Protein AF-A0A3C1ZSM9-F1 (afdb_monomer_lite)

Foldseek 3Di:
DDPQLDVVNLLVLLVVLVVLVVVLVVLVPDDDDVSVVVNVVSVVVSVVSVVVSLVSLLSNCCVPPPVSVVLQLVLLQLLWWAKKKKFFDWDDFDDDLKAFFKWKWFQDLQQKIKIFTDIDPDDPPDPPNPNLFKYQQKWKDFAGSRRIDMIGRPDIDGDPALKAQGMWMGTAHSRGITIIGRPDIDHDPPPDPTRIYRTIIMIRRGPDPVSSNVSVVSSVVSSVVSVVVVVVSNVVD

Radius of gyration: 22.02 Å; chains: 1; bounding box: 58×40×54 Å

pLDDT: mean 84.33, std 15.63, range [33.72, 97.88]

Sequence (237 aa):
MNSPLDSTSLEQNQLIIKNSEAELAAVQKAGGWKKLFREAKLQRKIKALQDQQFFRLDDYLIATSPEHRDLVQHLRSLLKNDHIVFSVYTRDMSFGGSHTTRVEGNIHDNGYSYSQAVRTNITWFDPFNVSDNAFPSSMEGVISHWGKIELDKASTGYAWYKTIPKRLEGFVTAEGNIAIKVTDRESEGFFSNGKQVMGKLIADHFPSEERNEEYQEQRTIWQNRVHDAWDELKKEV

Secondary structure (DSSP, 8-state):
-PPP--HHHHHHHHHHHHHHHHHHHHHHHS-SHHHHHHHHHHHHHHHHHHHHHHHHHHHHHHHH-HHHHHHHHHHHHHH-EEEEEEEEE---EESSS--EEEEEEEE-TTSEEEEEEEE----TT-TT---TTEEEEEEEEEE-TT-EEEEEEEEEEE-SSSEEEEEEEEEE-TT-EEEEEEEEEEEPPTT--SEE---EEEEE--SSHHHHHHHHHHHHHHHHHHHHHHHHHHHH-

Structure (mmCIF, N/CA/C/O backbone):
data_AF-A0A3C1ZSM9-F1
#
_entry.id   AF-A0A3C1ZSM9-F1
#
loop_
_atom_site.group_PDB
_atom_site.id
_atom_site.type_symbol
_atom_site.label_atom_id
_atom_site.label_alt_id
_atom_site.label_comp_id
_atom_site.label_asym_id
_atom_site.label_entity_id
_atom_site.label_seq_id
_atom_site.pdbx_PDB_ins_code
_atom_site.Cartn_x
_atom_site.Cartn_y
_atom_site.Cartn_z
_atom_site.occupancy
_atom_site.B_iso_or_equiv
_atom_site.auth_seq_id
_atom_site.auth_comp_id
_atom_site.auth_asym_id
_atom_site.auth_atom_id
_atom_site.pdbx_PDB_model_num
ATOM 1 N N . MET A 1 1 ? -1.250 -20.915 6.254 1.00 33.72 1 MET A N 1
ATOM 2 C CA . MET A 1 1 ? -2.694 -21.020 6.541 1.00 33.72 1 MET A CA 1
ATOM 3 C C . MET A 1 1 ? -2.949 -20.193 7.786 1.00 33.72 1 MET A C 1
ATOM 5 O O . MET A 1 1 ? -2.614 -20.646 8.871 1.00 33.72 1 MET A O 1
ATOM 9 N N . ASN A 1 2 ? -3.399 -18.950 7.620 1.00 39.03 2 ASN A N 1
ATOM 10 C CA . ASN A 1 2 ? -3.821 -18.122 8.749 1.00 39.03 2 ASN A CA 1
ATOM 11 C C . ASN A 1 2 ? -5.185 -18.646 9.203 1.00 39.03 2 ASN A C 1
ATOM 13 O O . ASN A 1 2 ? -6.029 -18.915 8.347 1.00 39.03 2 ASN A O 1
ATOM 17 N N . SER A 1 3 ? -5.380 -18.843 10.511 1.00 43.22 3 SER A N 1
ATOM 18 C CA . SER A 1 3 ? -6.713 -19.114 11.060 1.00 43.22 3 SER A CA 1
ATOM 19 C C . SER A 1 3 ? -7.705 -18.097 10.493 1.00 43.22 3 SER A C 1
ATOM 21 O O . SER A 1 3 ? -7.326 -16.927 10.370 1.00 43.22 3 SER A O 1
ATOM 23 N N . PRO A 1 4 ? -8.943 -18.502 10.153 1.00 51.88 4 PRO A N 1
ATOM 24 C CA . PRO A 1 4 ? -9.982 -17.529 9.854 1.00 51.88 4 PRO A CA 1
ATOM 25 C C . PRO A 1 4 ? -10.022 -16.532 11.014 1.00 51.88 4 PRO A C 1
ATOM 27 O O . PRO A 1 4 ? -10.005 -16.942 12.176 1.00 51.88 4 PRO A O 1
ATOM 30 N N . LEU A 1 5 ? -9.963 -15.237 10.694 1.00 59.94 5 LEU A N 1
ATOM 31 C CA . LEU A 1 5 ? -10.165 -14.168 11.665 1.00 59.94 5 LEU A CA 1
ATOM 32 C C . LEU A 1 5 ? -11.497 -14.442 12.372 1.00 59.94 5 LEU A C 1
ATOM 34 O O . LEU A 1 5 ? -12.560 -14.323 11.773 1.00 59.94 5 LEU A O 1
ATOM 38 N N . ASP A 1 6 ? -11.407 -14.907 13.615 1.00 74.69 6 ASP A N 1
ATOM 39 C CA . ASP A 1 6 ? -12.548 -15.223 14.469 1.00 74.69 6 ASP A CA 1
ATOM 40 C C . ASP A 1 6 ? -13.192 -13.899 14.906 1.00 74.69 6 ASP A C 1
ATOM 42 O O . ASP A 1 6 ? -12.470 -12.974 15.303 1.00 74.69 6 ASP A O 1
ATOM 46 N N . SER A 1 7 ? -14.523 -13.794 14.838 1.00 76.94 7 SER A N 1
ATOM 47 C CA . SER A 1 7 ? -15.288 -12.626 15.306 1.00 76.94 7 SER A CA 1
ATOM 48 C C . SER A 1 7 ? -14.924 -12.262 16.748 1.00 76.94 7 SER A C 1
ATOM 50 O O . SER A 1 7 ? -14.784 -11.086 17.080 1.00 76.94 7 SER A O 1
ATOM 52 N N . THR A 1 8 ? -14.583 -13.269 17.557 1.00 81.94 8 THR A N 1
ATOM 53 C CA . THR A 1 8 ? -14.062 -13.115 18.920 1.00 81.94 8 THR A CA 1
ATOM 54 C C . THR A 1 8 ? -12.830 -12.198 18.979 1.00 81.94 8 THR A C 1
ATOM 56 O O . THR A 1 8 ? -12.660 -11.411 19.910 1.00 81.94 8 THR A O 1
ATOM 59 N N . SER A 1 9 ? -11.945 -12.258 17.979 1.00 85.00 9 SER A N 1
ATOM 60 C CA . SER A 1 9 ? -10.733 -11.427 17.925 1.00 85.00 9 SER A CA 1
ATOM 61 C C . SER A 1 9 ? -11.017 -9.965 17.552 1.00 85.00 9 SER A C 1
ATOM 63 O O . SER A 1 9 ? -10.285 -9.068 17.990 1.00 85.00 9 SER A O 1
ATOM 65 N N . LEU A 1 10 ? -12.075 -9.719 16.768 1.00 87.00 10 LEU A N 1
ATOM 66 C CA . LEU A 1 10 ? -12.548 -8.379 16.412 1.00 87.00 10 LEU A CA 1
ATOM 67 C C . LEU A 1 10 ? -13.219 -7.716 17.617 1.00 87.00 10 LEU A C 1
ATOM 69 O O . LEU A 1 10 ? -12.895 -6.570 17.930 1.00 87.00 10 LEU A O 1
ATOM 73 N N . GLU A 1 11 ? -14.071 -8.452 18.332 1.00 87.50 11 GLU A N 1
ATOM 74 C CA . GLU A 1 11 ? -14.726 -7.998 19.564 1.00 87.50 11 GLU A CA 1
ATOM 75 C C . GLU A 1 11 ? -13.706 -7.653 20.658 1.00 87.50 11 GLU A C 1
ATOM 77 O O . GLU A 1 11 ? -13.767 -6.581 21.265 1.00 87.50 11 GLU A O 1
ATOM 82 N N . GLN A 1 12 ? -12.705 -8.516 20.875 1.00 88.56 12 GLN A N 1
ATOM 83 C CA . GLN A 1 12 ? -11.640 -8.263 21.851 1.00 88.56 12 GLN A CA 1
ATOM 84 C C . GLN A 1 12 ? -10.866 -6.978 21.544 1.00 88.56 12 GLN A C 1
ATOM 86 O O . GLN A 1 12 ? -10.596 -6.183 22.448 1.00 88.56 12 GLN A O 1
ATOM 91 N N . ASN A 1 13 ? -10.502 -6.749 20.281 1.00 89.19 13 ASN A N 1
ATOM 92 C CA . ASN A 1 13 ? -9.769 -5.545 19.905 1.00 89.19 13 ASN A CA 1
ATOM 93 C C . ASN A 1 13 ? -10.653 -4.288 20.011 1.00 89.19 13 ASN A C 1
ATOM 95 O O . ASN A 1 13 ? -10.193 -3.262 20.515 1.00 89.19 13 ASN A O 1
ATOM 99 N N . GLN A 1 14 ? -11.938 -4.387 19.655 1.00 90.50 14 GLN A N 1
ATOM 100 C CA . GLN A 1 14 ? -12.916 -3.312 19.843 1.00 90.50 14 GLN A CA 1
ATOM 101 C C . GLN A 1 14 ? -13.094 -2.950 21.328 1.00 90.50 14 GLN A C 1
ATOM 103 O O . GLN A 1 14 ? -13.130 -1.768 21.683 1.00 90.50 14 GLN A O 1
ATOM 108 N N . LEU A 1 15 ? -13.100 -3.940 22.224 1.00 91.06 15 LEU A N 1
ATOM 109 C CA . LEU A 1 15 ? -13.133 -3.710 23.669 1.00 91.06 15 LEU A CA 1
ATOM 110 C C . LEU A 1 15 ? -11.864 -2.994 24.171 1.00 91.06 15 LEU A C 1
ATOM 112 O O . LEU A 1 15 ? -11.946 -2.087 25.002 1.00 91.06 15 LEU A O 1
ATOM 116 N N . ILE A 1 16 ? -10.680 -3.349 23.652 1.00 91.62 16 ILE A N 1
ATOM 117 C CA . ILE A 1 16 ? -9.413 -2.668 23.985 1.00 91.62 16 ILE A CA 1
ATOM 118 C C . ILE A 1 16 ? -9.436 -1.202 23.527 1.00 91.62 16 ILE A C 1
ATOM 120 O O . ILE A 1 16 ? -8.945 -0.327 24.254 1.00 91.62 16 ILE A O 1
ATOM 124 N N . ILE A 1 17 ? -10.011 -0.924 22.353 1.00 91.19 17 ILE A N 1
ATOM 125 C CA . ILE A 1 17 ? -10.205 0.439 21.840 1.00 91.19 17 ILE A CA 1
ATOM 126 C C . ILE A 1 17 ? -11.119 1.223 22.788 1.00 91.19 17 ILE A C 1
ATOM 128 O O . ILE A 1 17 ? -10.686 2.246 23.320 1.00 91.19 17 ILE A O 1
ATOM 132 N N . LYS A 1 18 ? -12.308 0.694 23.106 1.00 92.06 18 LYS A N 1
ATOM 133 C CA . LYS A 1 18 ? -13.292 1.317 24.014 1.00 92.06 18 LYS A CA 1
ATOM 134 C C . LYS A 1 18 ? -12.695 1.633 25.392 1.00 92.06 18 LYS A C 1
ATOM 136 O O . LYS A 1 18 ? -12.858 2.734 25.917 1.00 92.06 18 LYS A O 1
ATOM 141 N N . ASN A 1 19 ? -11.922 0.704 25.956 1.00 92.06 19 ASN A N 1
ATOM 142 C CA . ASN A 1 19 ? -11.223 0.912 27.228 1.00 92.06 19 ASN A CA 1
ATOM 143 C C . ASN A 1 19 ? -10.136 1.997 27.134 1.00 92.06 19 ASN A C 1
ATOM 145 O O . ASN A 1 19 ? -9.980 2.800 28.055 1.00 92.06 19 ASN A O 1
ATOM 149 N N . SER A 1 20 ? -9.394 2.051 26.022 1.00 91.69 20 SER A N 1
ATOM 150 C CA . SER A 1 20 ? -8.361 3.073 25.799 1.00 91.69 20 SER A CA 1
ATOM 151 C C . SER A 1 20 ? -8.971 4.469 25.602 1.00 91.69 20 SER A C 1
ATOM 153 O O . SER A 1 20 ? -8.409 5.455 26.077 1.00 91.69 20 SER A O 1
ATOM 155 N N . GLU A 1 21 ? -10.134 4.564 24.954 1.00 91.56 21 GLU A N 1
ATOM 156 C CA . GLU A 1 21 ? -10.905 5.807 24.802 1.00 91.56 21 GLU A CA 1
ATOM 157 C C . GLU A 1 21 ? -11.454 6.308 26.145 1.00 91.56 21 GLU A C 1
ATOM 159 O O . GLU A 1 21 ? -11.344 7.497 26.457 1.00 91.56 21 GLU A O 1
ATOM 164 N N . ALA A 1 22 ? -11.963 5.408 26.992 1.00 92.06 22 ALA A N 1
ATOM 165 C CA . ALA A 1 22 ? -12.372 5.749 28.353 1.00 92.06 22 ALA A CA 1
ATOM 166 C C . ALA A 1 22 ? -11.187 6.252 29.203 1.00 92.06 22 ALA A C 1
ATOM 168 O O . ALA A 1 22 ? -11.320 7.240 29.934 1.00 92.06 22 ALA A O 1
ATOM 169 N N . GLU A 1 23 ? -10.007 5.629 29.072 1.00 91.38 23 GLU A N 1
ATOM 170 C CA . GLU A 1 23 ? -8.774 6.105 29.713 1.00 91.38 23 GLU A CA 1
ATOM 171 C C . GLU A 1 23 ? -8.389 7.505 29.212 1.00 91.38 23 GLU A C 1
ATOM 173 O O . GLU A 1 23 ? -8.066 8.382 30.018 1.00 91.38 23 GLU A O 1
ATOM 178 N N . LEU A 1 24 ? -8.460 7.745 27.899 1.00 90.44 24 LEU A N 1
ATOM 179 C CA . LEU A 1 24 ? -8.187 9.053 27.307 1.00 90.44 24 LEU A CA 1
ATOM 180 C C . LEU A 1 24 ? -9.130 10.126 27.870 1.00 90.44 24 LEU A C 1
ATOM 182 O O . LEU A 1 24 ? -8.657 11.180 28.297 1.00 90.44 24 LEU A O 1
ATOM 186 N N . ALA A 1 25 ? -10.433 9.845 27.952 1.00 89.38 25 ALA A N 1
ATOM 187 C CA . ALA A 1 25 ? -11.419 10.762 28.522 1.00 89.38 25 ALA A CA 1
ATOM 188 C C . ALA A 1 25 ? -11.140 11.072 30.006 1.00 89.38 25 ALA A C 1
ATOM 190 O O . ALA A 1 25 ? -11.300 12.211 30.454 1.00 89.38 25 ALA A O 1
ATOM 191 N N . ALA A 1 26 ? -10.678 10.085 30.781 1.00 88.88 26 ALA A N 1
ATOM 192 C CA . ALA A 1 26 ? -10.267 10.291 32.169 1.00 88.88 26 ALA A CA 1
ATOM 193 C C . ALA A 1 26 ? -9.000 11.162 32.274 1.00 88.88 26 ALA A C 1
ATOM 195 O O . ALA A 1 26 ? -8.951 12.090 33.084 1.00 88.88 26 ALA A O 1
ATOM 196 N N . VAL A 1 27 ? -7.998 10.922 31.419 1.00 88.00 27 VAL A N 1
ATOM 197 C CA . VAL A 1 27 ? -6.775 11.742 31.343 1.00 88.00 27 VAL A CA 1
ATOM 198 C C . VAL A 1 27 ? -7.103 13.176 30.928 1.00 88.00 27 VAL A C 1
ATOM 200 O O . VAL A 1 27 ? -6.540 14.113 31.490 1.00 88.00 27 VAL A O 1
ATOM 203 N N . GLN A 1 28 ? -8.054 13.374 30.014 1.00 85.81 28 GLN A N 1
ATOM 204 C CA . GLN A 1 28 ? -8.511 14.696 29.582 1.00 85.81 28 GLN A CA 1
ATOM 205 C C . GLN A 1 28 ? -9.178 15.508 30.697 1.00 85.81 28 GLN A C 1
ATOM 207 O O . GLN A 1 28 ? -9.061 16.735 30.703 1.00 85.81 28 GLN A O 1
ATOM 212 N N . LYS A 1 29 ? -9.803 14.851 31.677 1.00 86.19 29 LYS A N 1
ATOM 213 C CA . LYS A 1 29 ? -10.364 15.511 32.867 1.00 86.19 29 LYS A CA 1
ATOM 214 C C . LYS A 1 29 ? -9.300 15.882 33.908 1.00 86.19 29 LYS A C 1
ATOM 216 O O . LYS A 1 29 ? -9.537 16.768 34.724 1.00 86.19 29 LYS A O 1
ATOM 221 N N . ALA A 1 30 ? -8.123 15.254 33.877 1.00 76.94 30 ALA A N 1
ATOM 222 C CA . ALA A 1 30 ? -7.004 15.593 34.755 1.00 76.94 30 ALA A CA 1
ATOM 223 C C . ALA A 1 30 ? -6.235 16.839 34.250 1.00 76.94 30 ALA A C 1
ATOM 225 O O . ALA A 1 30 ? -6.170 17.108 33.048 1.00 76.94 30 ALA A O 1
ATOM 226 N N . GLY A 1 31 ? -5.652 17.626 35.162 1.00 74.00 31 GLY A N 1
ATOM 227 C CA . GLY A 1 31 ? -4.828 18.808 34.847 1.00 74.00 31 GLY A CA 1
ATOM 228 C C . GLY A 1 31 ? -3.313 18.528 34.815 1.00 74.00 31 GLY A C 1
ATOM 229 O O . GLY A 1 31 ? -2.851 17.518 35.342 1.00 74.00 31 GLY A O 1
ATOM 230 N N . GLY A 1 32 ? -2.522 19.444 34.231 1.00 80.88 32 GLY A N 1
ATOM 231 C CA . GLY A 1 32 ? -1.044 19.478 34.320 1.00 80.88 32 GLY A CA 1
ATOM 232 C C . GLY A 1 32 ? -0.267 19.014 33.071 1.00 80.88 32 GLY A C 1
ATOM 233 O O . GLY A 1 32 ? -0.809 18.359 32.196 1.00 80.88 32 GLY A O 1
ATOM 234 N N . TRP A 1 33 ? 1.034 19.325 32.965 1.00 75.88 33 TRP A N 1
ATOM 235 C CA . TRP A 1 33 ? 1.849 19.043 31.758 1.00 75.88 33 TRP A CA 1
ATOM 236 C C . TRP A 1 33 ? 2.146 17.562 31.484 1.00 75.88 33 TRP A C 1
ATOM 238 O O . TRP A 1 33 ? 2.231 17.161 30.324 1.00 75.88 33 TRP A O 1
ATOM 248 N N . LYS A 1 34 ? 2.245 16.716 32.520 1.00 75.94 34 LYS A N 1
ATOM 249 C CA . LYS A 1 34 ? 2.386 15.255 32.343 1.00 75.94 34 LYS A CA 1
ATOM 250 C C . LYS A 1 34 ? 1.182 14.638 31.606 1.00 75.94 34 LYS A C 1
ATOM 252 O O . LYS A 1 34 ? 1.323 13.576 31.004 1.00 75.94 34 LYS A O 1
ATOM 257 N N . LYS A 1 35 ? 0.031 15.328 31.600 1.00 82.38 35 LYS A N 1
ATOM 258 C CA . LYS A 1 35 ? -1.156 14.989 30.807 1.00 82.38 35 LYS A CA 1
ATOM 259 C C . LYS A 1 35 ? -0.872 15.023 29.313 1.00 82.38 35 LYS A C 1
ATOM 261 O O . LYS A 1 35 ? -1.178 14.049 28.650 1.00 82.38 35 LYS A O 1
ATOM 266 N N . LEU A 1 36 ? -0.262 16.095 28.798 1.00 81.38 36 LEU A N 1
ATOM 267 C CA . LEU A 1 36 ? -0.111 16.308 27.352 1.00 81.38 36 LEU A CA 1
ATOM 268 C C . LEU A 1 36 ? 0.676 15.169 26.691 1.00 81.38 36 LEU A C 1
ATOM 270 O O . LEU A 1 36 ? 0.283 14.658 25.647 1.00 81.38 36 LEU A O 1
ATOM 274 N N . PHE A 1 37 ? 1.745 14.701 27.342 1.00 86.44 37 PHE A N 1
ATOM 275 C CA . PHE A 1 37 ? 2.522 13.557 26.859 1.00 86.44 37 PHE A CA 1
ATOM 276 C C . PHE A 1 37 ? 1.738 12.242 26.921 1.00 86.44 37 PHE A C 1
ATOM 278 O O . PHE A 1 37 ? 1.815 11.433 25.995 1.00 86.44 37 PHE A O 1
ATOM 285 N N . ARG A 1 38 ? 0.982 12.013 28.003 1.00 88.12 38 ARG A N 1
ATOM 286 C CA . ARG A 1 38 ? 0.160 10.805 28.160 1.00 88.12 38 ARG A CA 1
ATOM 287 C C . ARG A 1 38 ? -1.009 10.789 27.176 1.00 88.12 38 ARG A C 1
ATOM 289 O O . ARG A 1 38 ? -1.263 9.753 26.577 1.00 88.12 38 ARG A O 1
ATOM 296 N N . GLU A 1 39 ? -1.662 11.927 26.980 1.00 89.38 39 GLU A N 1
ATOM 297 C CA . GLU A 1 39 ? -2.742 12.148 26.021 1.00 89.38 39 GLU A CA 1
ATOM 298 C C . GLU A 1 39 ? -2.263 11.878 24.596 1.00 89.38 39 GLU A C 1
ATOM 300 O O . GLU A 1 39 ? -2.816 11.010 23.928 1.00 89.38 39 GLU A O 1
ATOM 305 N N . ALA A 1 40 ? -1.167 12.511 24.165 1.00 89.12 40 ALA A N 1
ATOM 306 C CA . ALA A 1 40 ? -0.600 12.274 22.840 1.00 89.12 40 ALA A CA 1
ATOM 307 C C . ALA A 1 40 ? -0.199 10.801 22.634 1.00 89.12 40 ALA A C 1
ATOM 309 O O . ALA A 1 40 ? -0.415 10.233 21.561 1.00 89.12 40 ALA A O 1
ATOM 310 N N . LYS A 1 41 ? 0.366 10.150 23.662 1.00 91.38 41 LYS A N 1
ATOM 311 C CA . LYS A 1 41 ? 0.709 8.721 23.610 1.00 91.38 41 LYS A CA 1
ATOM 312 C C . LYS A 1 41 ? -0.539 7.841 23.476 1.00 91.38 41 LYS A C 1
ATOM 314 O O . LYS A 1 41 ? -0.530 6.916 22.667 1.00 91.38 41 LYS A O 1
ATOM 319 N N . LEU A 1 42 ? -1.592 8.122 24.244 1.00 90.44 42 LEU A N 1
ATOM 320 C CA . LEU A 1 42 ? -2.857 7.387 24.187 1.00 90.44 42 LEU A CA 1
ATOM 321 C C . LEU A 1 42 ? -3.572 7.592 22.851 1.00 90.44 42 LEU A C 1
ATOM 323 O O . LEU A 1 42 ? -3.989 6.610 22.255 1.00 90.44 42 LEU A O 1
ATOM 327 N N . GLN A 1 43 ? -3.635 8.819 22.334 1.00 92.56 43 GLN A N 1
ATOM 328 C CA . GLN A 1 43 ? -4.212 9.108 21.016 1.00 92.56 43 GLN A CA 1
ATOM 329 C C . GLN A 1 43 ? -3.504 8.328 19.905 1.00 92.56 43 GLN A C 1
ATOM 331 O O . GLN A 1 43 ? -4.158 7.707 19.073 1.00 92.56 43 GLN A O 1
ATOM 336 N N . ARG A 1 44 ? -2.163 8.289 19.920 1.00 92.38 44 ARG A N 1
ATOM 337 C CA . ARG A 1 44 ? -1.389 7.471 18.971 1.00 92.38 44 ARG A CA 1
ATOM 338 C C . ARG A 1 44 ? -1.695 5.982 19.111 1.00 92.38 44 ARG A C 1
ATOM 340 O O . ARG A 1 44 ? -1.818 5.303 18.100 1.00 92.38 44 ARG A O 1
ATOM 347 N N . LYS A 1 45 ? -1.822 5.480 20.345 1.00 93.06 45 LYS A N 1
ATOM 348 C CA . LYS A 1 45 ? -2.181 4.080 20.612 1.00 93.06 45 LYS A CA 1
ATOM 349 C C . LYS A 1 45 ? -3.582 3.755 20.087 1.00 93.06 45 LYS A C 1
ATOM 351 O O . LYS A 1 45 ? -3.734 2.747 19.412 1.00 93.06 45 LYS A O 1
ATOM 356 N N . ILE A 1 46 ? -4.575 4.595 20.382 1.00 91.81 46 ILE A N 1
ATOM 357 C CA . ILE A 1 46 ? -5.958 4.426 19.914 1.00 91.81 46 ILE A CA 1
ATOM 358 C C . ILE A 1 46 ? -5.986 4.419 18.392 1.00 91.81 46 ILE A C 1
ATOM 360 O O . ILE A 1 46 ? -6.511 3.475 17.819 1.00 91.81 46 ILE A O 1
ATOM 364 N N . LYS A 1 47 ? -5.337 5.394 17.745 1.00 93.38 47 LYS A N 1
ATOM 365 C CA . LYS A 1 47 ? -5.243 5.438 16.285 1.00 93.38 47 LYS A CA 1
ATOM 366 C C . LYS A 1 47 ? -4.617 4.163 15.714 1.00 93.38 47 LYS A C 1
ATOM 368 O O . LYS A 1 47 ? -5.176 3.575 14.807 1.00 93.38 47 LYS A O 1
ATOM 373 N N . ALA A 1 48 ? -3.505 3.691 16.278 1.00 91.38 48 ALA A N 1
ATOM 374 C CA . ALA A 1 48 ? -2.863 2.463 15.810 1.00 91.38 48 ALA A CA 1
ATOM 375 C C . ALA A 1 48 ? -3.758 1.219 15.973 1.00 91.38 48 ALA A C 1
ATOM 377 O O . ALA A 1 48 ? -3.780 0.358 15.097 1.00 91.38 48 ALA A O 1
ATOM 378 N N . LEU A 1 49 ? -4.504 1.122 17.080 1.00 91.06 49 LEU A N 1
ATOM 379 C CA . LEU A 1 49 ? -5.469 0.039 17.300 1.00 91.06 49 LEU A CA 1
ATOM 380 C C . LEU A 1 49 ? -6.657 0.130 16.342 1.00 91.06 49 LEU A C 1
ATOM 382 O O . LEU A 1 49 ? -7.126 -0.897 15.861 1.00 91.06 49 LEU A O 1
ATOM 386 N N . GLN A 1 50 ? -7.124 1.346 16.067 1.00 91.00 50 GLN A N 1
ATOM 387 C CA . GLN A 1 50 ? -8.172 1.613 15.096 1.00 91.00 50 GLN A CA 1
ATOM 388 C C . GLN A 1 50 ? -7.713 1.220 13.684 1.00 91.00 50 GLN A C 1
ATOM 390 O O . GLN A 1 50 ? -8.376 0.425 13.027 1.00 91.00 50 GLN A O 1
ATOM 395 N N . ASP A 1 51 ? -6.540 1.670 13.246 1.00 90.25 51 ASP A N 1
ATOM 396 C CA . ASP A 1 51 ? -5.973 1.277 11.952 1.00 90.25 51 ASP A CA 1
ATOM 397 C C . ASP A 1 51 ? -5.850 -0.259 11.859 1.00 90.25 51 ASP A C 1
ATOM 399 O O . ASP A 1 51 ? -6.221 -0.863 10.856 1.00 90.25 51 ASP A O 1
ATOM 403 N N . GLN A 1 52 ? -5.414 -0.927 12.934 1.00 90.44 52 GLN A N 1
ATOM 404 C CA . GLN A 1 52 ? -5.367 -2.391 12.984 1.00 90.44 52 GLN A CA 1
ATOM 405 C C . GLN A 1 52 ? -6.758 -3.038 12.887 1.00 90.44 52 GLN A C 1
ATOM 407 O O . GLN A 1 52 ? -6.906 -4.056 12.211 1.00 90.44 52 GLN A O 1
ATOM 412 N N . GLN A 1 53 ? -7.765 -2.480 13.563 1.00 91.31 53 GLN A N 1
ATOM 413 C CA . GLN A 1 53 ? -9.142 -2.967 13.496 1.00 91.31 53 GLN A CA 1
ATOM 414 C C . GLN A 1 53 ? -9.705 -2.833 12.081 1.00 91.31 53 GLN A C 1
ATOM 416 O O . GLN A 1 53 ? -10.329 -3.775 11.600 1.00 91.31 53 GLN A O 1
ATOM 421 N N . PHE A 1 54 ? -9.423 -1.714 11.405 1.00 91.62 54 PHE A N 1
ATOM 422 C CA . PHE A 1 54 ? -9.829 -1.473 10.022 1.00 91.62 54 PHE A CA 1
ATOM 423 C C . PHE A 1 54 ? -9.381 -2.613 9.105 1.00 91.62 54 PHE A C 1
ATOM 425 O O . PHE A 1 54 ? -10.202 -3.240 8.446 1.00 91.62 54 PHE A O 1
ATOM 432 N N . PHE A 1 55 ? -8.079 -2.920 9.107 1.00 91.12 55 PHE A N 1
ATOM 433 C CA . PHE A 1 55 ? -7.515 -3.940 8.221 1.00 91.12 55 PHE A CA 1
ATOM 434 C C . PHE A 1 55 ? -7.970 -5.357 8.580 1.00 91.12 55 PHE A C 1
ATOM 436 O O . PHE A 1 55 ? -8.160 -6.185 7.699 1.00 91.12 55 PHE A O 1
ATOM 443 N N . ARG A 1 56 ? -8.204 -5.646 9.865 1.00 91.25 56 ARG A N 1
ATOM 444 C CA . ARG A 1 56 ? -8.776 -6.941 10.264 1.00 91.25 56 ARG A CA 1
ATOM 445 C C . ARG A 1 56 ? -10.209 -7.110 9.774 1.00 91.25 56 ARG A C 1
ATOM 447 O O . ARG A 1 56 ? -10.594 -8.216 9.406 1.00 91.25 56 ARG A O 1
ATOM 454 N N . LEU A 1 57 ? -10.993 -6.036 9.805 1.00 92.75 57 LEU A N 1
ATOM 455 C CA . LEU A 1 57 ? -12.362 -6.045 9.311 1.00 92.75 57 LEU A CA 1
ATOM 456 C C . LEU A 1 57 ? -12.396 -6.174 7.783 1.00 92.75 57 LEU A C 1
ATOM 458 O O . LEU A 1 57 ? -13.152 -6.989 7.271 1.00 92.75 57 LEU A O 1
ATOM 462 N N . ASP A 1 58 ? -11.529 -5.446 7.077 1.00 93.75 58 ASP A N 1
ATOM 463 C CA . ASP A 1 58 ? -11.272 -5.591 5.635 1.00 93.75 58 ASP A CA 1
ATOM 464 C C . ASP A 1 58 ? -10.981 -7.061 5.270 1.00 93.75 58 ASP A C 1
ATOM 466 O O . ASP A 1 58 ? -11.709 -7.661 4.477 1.00 93.75 58 ASP A O 1
ATOM 470 N N . ASP A 1 59 ? -10.007 -7.691 5.938 1.00 92.81 59 ASP A N 1
ATOM 471 C CA . ASP A 1 59 ? -9.661 -9.106 5.736 1.00 92.81 59 ASP A CA 1
ATOM 472 C C . ASP A 1 59 ? -10.839 -10.055 6.028 1.00 92.81 59 ASP A C 1
ATOM 474 O O . ASP A 1 59 ? -11.090 -11.004 5.277 1.00 92.81 59 ASP A O 1
ATOM 478 N N . TYR A 1 60 ? -11.579 -9.807 7.114 1.00 92.19 60 TYR A N 1
ATOM 479 C CA . TYR A 1 60 ? -12.747 -10.603 7.490 1.00 92.19 60 TYR A CA 1
ATOM 480 C C . TYR A 1 60 ? -13.858 -10.519 6.436 1.00 92.19 60 TYR A C 1
ATOM 482 O O . TYR A 1 60 ? -14.411 -11.548 6.036 1.00 92.19 60 TYR A O 1
ATOM 490 N N . LEU A 1 61 ? -14.162 -9.316 5.945 1.00 93.50 61 LEU A N 1
ATOM 491 C CA . LEU A 1 61 ? -15.184 -9.091 4.925 1.00 93.50 61 LEU A CA 1
ATOM 492 C C . LEU A 1 61 ? -14.817 -9.782 3.605 1.00 93.50 61 LEU A C 1
ATOM 494 O O . LEU A 1 61 ? -15.659 -10.455 3.013 1.00 93.50 61 LEU A O 1
ATOM 498 N N . ILE A 1 62 ? -13.551 -9.708 3.183 1.00 93.62 62 ILE A N 1
ATOM 499 C CA . ILE A 1 62 ? -13.043 -10.408 1.987 1.00 93.62 62 ILE A CA 1
ATOM 500 C C . ILE A 1 62 ? -13.156 -11.937 2.136 1.00 93.62 62 ILE A C 1
ATOM 502 O O . ILE A 1 62 ? -13.472 -12.660 1.179 1.00 93.62 62 ILE A O 1
ATOM 506 N N . ALA A 1 63 ? -12.883 -12.455 3.336 1.00 92.62 63 ALA A N 1
ATOM 507 C CA . ALA A 1 63 ? -12.945 -13.885 3.614 1.00 92.62 63 ALA A CA 1
ATOM 508 C C . ALA A 1 63 ? -14.387 -14.416 3.623 1.00 92.62 63 ALA A C 1
ATOM 510 O O . ALA A 1 63 ? -14.635 -15.511 3.113 1.00 92.62 63 ALA A O 1
ATOM 511 N N . THR A 1 64 ? -15.331 -13.643 4.164 1.00 93.25 64 THR A N 1
ATOM 512 C CA . THR A 1 64 ? -16.691 -14.112 4.473 1.00 93.25 64 THR A CA 1
ATOM 513 C C . THR A 1 64 ? -17.750 -13.722 3.446 1.00 93.25 64 THR A C 1
ATOM 515 O O . THR A 1 64 ? -18.705 -14.476 3.268 1.00 93.25 64 THR A O 1
ATOM 518 N N . SER A 1 65 ? -17.589 -12.605 2.729 1.00 93.81 65 SER A N 1
ATOM 519 C CA . SER A 1 65 ? -18.585 -12.113 1.774 1.00 93.81 65 SER A CA 1
ATOM 520 C C . SER A 1 65 ? -18.086 -12.198 0.323 1.00 93.81 65 SER A C 1
ATOM 522 O O . SER A 1 65 ? -17.109 -11.531 -0.030 1.00 93.81 65 SER A O 1
ATOM 524 N N . PRO A 1 66 ? -18.753 -12.983 -0.553 1.00 94.94 66 PRO A N 1
ATOM 525 C CA . PRO A 1 66 ? -18.412 -13.051 -1.976 1.00 94.94 66 PRO A CA 1
ATOM 526 C C . PRO A 1 66 ? -18.457 -11.685 -2.663 1.00 94.94 66 PRO A C 1
ATOM 528 O O . PRO A 1 66 ? -17.529 -11.335 -3.375 1.00 94.94 66 PRO A O 1
ATOM 531 N N . GLU A 1 67 ? -19.471 -10.872 -2.364 1.00 94.19 67 GLU A N 1
ATOM 532 C CA . GLU A 1 67 ? -19.617 -9.528 -2.933 1.00 94.19 67 GLU A CA 1
ATOM 533 C C . GLU A 1 67 ? -18.413 -8.628 -2.606 1.00 94.19 67 GLU A C 1
ATOM 535 O O . GLU A 1 67 ? -17.912 -7.895 -3.456 1.00 94.19 67 GLU A O 1
ATOM 540 N N . HIS A 1 68 ? -17.917 -8.709 -1.370 1.00 94.06 68 HIS A N 1
ATOM 541 C CA . HIS A 1 68 ? -16.758 -7.939 -0.920 1.00 94.06 68 HIS A CA 1
ATOM 542 C C . HIS A 1 68 ? -15.478 -8.426 -1.610 1.00 94.06 68 HIS A C 1
ATOM 544 O O . HIS A 1 68 ? -14.642 -7.631 -2.039 1.00 94.06 68 HIS A O 1
ATOM 550 N N . ARG A 1 69 ? -15.345 -9.745 -1.773 1.00 95.06 69 ARG A N 1
ATOM 551 C CA . ARG A 1 69 ? -14.238 -10.354 -2.510 1.00 95.06 69 ARG A CA 1
ATOM 552 C C . ARG A 1 69 ? -14.222 -9.930 -3.977 1.00 95.06 69 ARG A C 1
ATOM 554 O O . ARG A 1 69 ? -13.150 -9.601 -4.478 1.00 95.06 69 ARG A O 1
ATOM 561 N N . ASP A 1 70 ? -15.377 -9.918 -4.633 1.00 95.81 70 ASP A N 1
ATOM 562 C CA . ASP A 1 70 ? -15.509 -9.542 -6.042 1.00 95.81 70 ASP A CA 1
ATOM 563 C C . ASP A 1 70 ? -15.133 -8.069 -6.252 1.00 95.81 70 ASP A C 1
ATOM 565 O O . ASP A 1 70 ? -14.373 -7.751 -7.166 1.00 95.81 70 ASP A O 1
ATOM 569 N N . LEU A 1 71 ? -15.557 -7.177 -5.350 1.00 96.06 71 LEU A N 1
ATOM 570 C CA . LEU A 1 71 ? -15.169 -5.764 -5.383 1.00 96.06 71 LEU A CA 1
ATOM 571 C C . LEU A 1 71 ? -13.653 -5.572 -5.203 1.00 96.06 71 LEU A C 1
ATOM 573 O O . LEU A 1 71 ? -13.029 -4.805 -5.935 1.00 96.06 71 LEU A O 1
ATOM 577 N N . VAL A 1 72 ? -13.028 -6.304 -4.277 1.00 95.88 72 VAL A N 1
ATOM 578 C CA . VAL A 1 72 ? -11.568 -6.259 -4.089 1.00 95.88 72 VAL A CA 1
ATOM 579 C C . VAL A 1 72 ? -10.822 -6.823 -5.299 1.00 95.88 72 VAL A C 1
ATOM 581 O O . VAL A 1 72 ? -9.793 -6.273 -5.695 1.00 95.88 72 VAL A O 1
ATOM 584 N N . GLN A 1 73 ? -11.329 -7.889 -5.921 1.00 96.12 73 GLN A N 1
ATOM 585 C CA . GLN A 1 73 ? -10.769 -8.408 -7.170 1.00 96.12 73 GLN A CA 1
ATOM 586 C C . GLN A 1 73 ? -10.899 -7.393 -8.307 1.00 96.12 73 GLN A C 1
ATOM 588 O O . GLN A 1 73 ? -9.934 -7.189 -9.044 1.00 96.12 73 GLN A O 1
ATOM 593 N N . HIS A 1 74 ? -12.040 -6.708 -8.406 1.00 96.88 74 HIS A N 1
ATOM 594 C CA . HIS A 1 74 ? -12.257 -5.644 -9.381 1.00 96.88 74 HIS A CA 1
ATOM 595 C C . HIS A 1 74 ? -11.260 -4.498 -9.190 1.00 96.88 74 HIS A C 1
ATOM 597 O O . HIS A 1 74 ? -10.546 -4.150 -10.129 1.00 96.88 74 HIS A O 1
ATOM 603 N N . LEU A 1 75 ? -11.096 -4.003 -7.959 1.00 97.25 75 LEU A N 1
ATOM 604 C CA . LEU A 1 75 ? -10.102 -2.976 -7.623 1.00 97.25 75 LEU A CA 1
ATOM 605 C C . LEU A 1 75 ? -8.680 -3.374 -8.030 1.00 97.25 75 LEU A C 1
ATOM 607 O O . LEU A 1 75 ? -7.959 -2.582 -8.635 1.00 97.25 75 LEU A O 1
ATOM 611 N N . ARG A 1 76 ? -8.265 -4.614 -7.749 1.00 95.94 76 ARG A N 1
ATOM 612 C CA . ARG A 1 76 ? -6.943 -5.098 -8.177 1.00 95.94 76 ARG A CA 1
ATOM 613 C C . ARG A 1 76 ? -6.838 -5.216 -9.694 1.00 95.94 76 ARG A C 1
ATOM 615 O O . ARG A 1 76 ? -5.792 -4.906 -10.261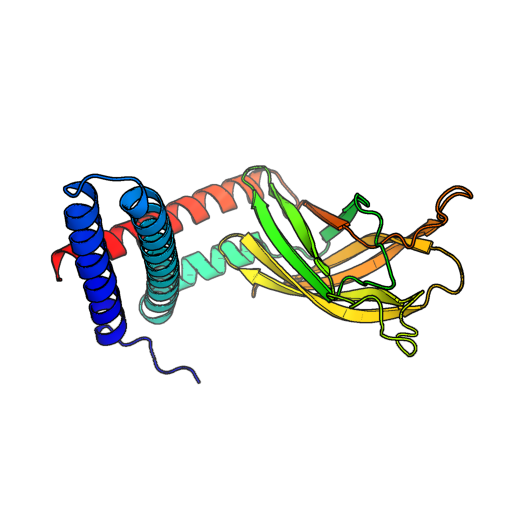 1.00 95.94 76 ARG A O 1
ATOM 622 N N . SER A 1 77 ? -7.921 -5.603 -10.364 1.00 95.81 77 SER A N 1
ATOM 623 C CA . SER A 1 77 ? -7.971 -5.633 -11.824 1.00 95.81 77 SER A CA 1
ATOM 624 C C . SER A 1 77 ? -7.794 -4.237 -12.427 1.00 95.81 77 SER A C 1
ATOM 626 O O . SER A 1 77 ? -7.122 -4.117 -13.446 1.00 95.81 77 SER A O 1
ATOM 628 N N . LEU A 1 78 ? -8.293 -3.179 -11.774 1.00 96.94 78 LEU A N 1
ATOM 629 C CA . LEU A 1 78 ? -8.090 -1.782 -12.176 1.00 96.94 78 LEU A CA 1
ATOM 630 C C . LEU A 1 78 ? -6.648 -1.304 -11.949 1.00 96.94 78 LEU A C 1
ATOM 632 O O . LEU A 1 78 ? -6.163 -0.466 -12.702 1.00 96.94 78 LEU A O 1
ATOM 636 N N . LEU A 1 79 ? -5.938 -1.878 -10.978 1.00 96.62 79 LEU A N 1
ATOM 637 C CA . LEU A 1 79 ? -4.516 -1.606 -10.733 1.00 96.62 79 LEU A CA 1
ATOM 638 C C . LEU A 1 79 ? -3.570 -2.398 -11.644 1.00 96.62 79 LEU A C 1
ATOM 640 O O . LEU A 1 79 ? -2.397 -2.044 -11.761 1.00 96.62 79 LEU A O 1
ATOM 644 N N . LYS A 1 80 ? -4.051 -3.466 -12.297 1.00 96.69 80 LYS A N 1
ATOM 645 C CA . LYS A 1 80 ? -3.237 -4.260 -13.224 1.00 96.69 80 LYS A CA 1
ATOM 646 C C . LYS A 1 80 ? -2.660 -3.357 -14.314 1.00 96.69 80 LYS A C 1
ATOM 648 O O . LYS A 1 80 ? -3.404 -2.720 -15.061 1.00 96.69 80 LYS A O 1
ATOM 653 N N . ASN A 1 81 ? -1.350 -3.359 -14.480 1.00 95.62 81 ASN A N 1
ATOM 654 C CA . ASN A 1 81 ? -0.702 -2.557 -15.502 1.00 95.62 81 ASN A CA 1
ATOM 655 C C . ASN A 1 81 ? 0.480 -3.328 -16.083 1.00 95.62 81 ASN A C 1
ATOM 657 O O . ASN A 1 81 ? 1.429 -3.635 -15.369 1.00 95.62 81 ASN A O 1
ATOM 661 N N . ASP A 1 82 ? 0.420 -3.649 -17.374 1.00 95.38 82 ASP A N 1
ATOM 662 C CA . ASP A 1 82 ? 1.463 -4.431 -18.044 1.00 95.38 82 ASP A CA 1
ATOM 663 C C . ASP A 1 82 ? 2.740 -3.603 -18.297 1.00 95.38 82 ASP A C 1
ATOM 665 O O . ASP A 1 82 ? 3.800 -4.171 -18.565 1.00 95.38 82 ASP A O 1
ATOM 669 N N . HIS A 1 83 ? 2.660 -2.270 -18.189 1.00 96.62 83 HIS A N 1
ATOM 670 C CA . HIS A 1 83 ? 3.805 -1.368 -18.301 1.00 96.62 83 HIS A CA 1
ATOM 671 C C . HIS A 1 83 ? 3.659 -0.161 -17.367 1.00 96.62 83 HIS A C 1
ATOM 673 O O . HIS A 1 83 ? 2.911 0.776 -17.633 1.00 96.62 83 HIS A O 1
ATOM 679 N N . ILE A 1 84 ? 4.413 -0.172 -16.269 1.00 96.44 84 ILE A N 1
ATOM 680 C CA . ILE A 1 84 ? 4.498 0.940 -15.319 1.00 96.44 84 ILE A CA 1
ATOM 681 C C . ILE A 1 84 ? 5.917 1.499 -15.267 1.00 96.44 84 ILE A C 1
ATOM 683 O O . ILE A 1 84 ? 6.895 0.747 -15.265 1.00 96.44 84 ILE A O 1
ATOM 687 N N . VAL A 1 85 ? 6.030 2.828 -15.200 1.00 97.25 85 VAL A N 1
ATOM 688 C CA . VAL A 1 85 ? 7.309 3.549 -15.170 1.00 97.25 85 VAL A CA 1
ATOM 689 C C . VAL A 1 85 ? 7.421 4.330 -13.863 1.00 97.25 85 VAL A C 1
ATOM 691 O O . VAL A 1 85 ? 6.687 5.286 -13.621 1.00 97.25 85 VAL A O 1
ATOM 694 N N . PHE A 1 86 ? 8.398 3.960 -13.041 1.00 95.94 86 PHE A N 1
ATOM 695 C CA . PHE A 1 86 ? 8.776 4.685 -11.836 1.00 95.94 86 PHE A CA 1
ATOM 696 C C . PHE A 1 86 ? 9.940 5.628 -12.134 1.00 95.94 86 PHE A C 1
ATOM 698 O O . PHE A 1 86 ? 11.050 5.203 -12.458 1.00 95.94 86 PHE A O 1
ATOM 705 N N . SER A 1 87 ? 9.695 6.925 -11.973 1.00 94.88 87 SER A N 1
ATOM 706 C CA . SER A 1 87 ? 10.720 7.964 -12.018 1.00 94.88 87 SER A CA 1
ATOM 707 C C . SER A 1 87 ? 11.382 8.117 -10.653 1.00 94.88 87 SER A C 1
ATOM 709 O O . SER A 1 87 ? 10.707 8.284 -9.633 1.00 94.88 87 SER A O 1
ATOM 711 N N . VAL A 1 88 ? 12.713 8.083 -10.639 1.00 89.44 88 VAL A N 1
ATOM 712 C CA . VAL A 1 88 ? 13.517 8.246 -9.429 1.00 89.44 88 VAL A CA 1
ATOM 713 C C . VAL A 1 88 ? 13.788 9.724 -9.190 1.00 89.44 88 VAL A C 1
ATOM 715 O O . VAL A 1 88 ? 14.383 10.404 -10.020 1.00 89.44 88 VAL A O 1
ATOM 718 N N . TYR A 1 89 ? 13.406 10.208 -8.013 1.00 83.38 89 TYR A N 1
ATOM 719 C CA . TYR A 1 89 ? 13.783 11.525 -7.518 1.00 83.38 89 TYR A CA 1
ATOM 720 C C . TYR A 1 89 ? 14.826 11.369 -6.416 1.00 83.38 89 TYR A C 1
ATOM 722 O O . TYR A 1 89 ? 14.551 10.851 -5.327 1.00 83.38 89 TYR A O 1
ATOM 730 N N . THR A 1 90 ? 16.036 11.845 -6.690 1.00 69.44 90 THR A N 1
ATOM 731 C CA . THR A 1 90 ? 17.106 11.934 -5.701 1.00 69.44 90 THR A CA 1
ATOM 732 C C . THR A 1 90 ? 16.929 13.208 -4.886 1.00 69.44 90 THR A C 1
ATOM 734 O O . THR A 1 90 ? 16.885 14.315 -5.418 1.00 69.44 90 THR A O 1
ATOM 737 N N . ARG A 1 91 ? 16.747 13.067 -3.571 1.00 56.16 91 ARG A N 1
ATOM 738 C CA . ARG A 1 91 ? 16.664 14.228 -2.670 1.00 56.16 91 ARG A CA 1
ATOM 739 C C . ARG A 1 91 ? 17.636 14.214 -1.511 1.00 56.16 91 ARG A C 1
ATOM 741 O O . ARG A 1 91 ? 17.882 15.288 -0.975 1.00 56.16 91 ARG A O 1
ATOM 748 N N . ASP A 1 92 ? 18.227 13.077 -1.150 1.00 57.00 92 ASP A N 1
ATOM 749 C CA . ASP A 1 92 ? 18.983 13.042 0.099 1.00 57.00 92 ASP A CA 1
ATOM 750 C C . ASP A 1 92 ? 20.404 12.534 -0.102 1.00 57.00 92 ASP A C 1
ATOM 752 O O . ASP A 1 92 ? 20.636 11.415 -0.563 1.00 57.00 92 ASP A O 1
ATOM 756 N N . MET A 1 93 ? 21.347 13.369 0.325 1.00 55.88 93 MET A N 1
ATOM 757 C CA . MET A 1 93 ? 22.735 12.990 0.533 1.00 55.88 93 MET A CA 1
ATOM 758 C C . MET A 1 93 ? 22.772 11.933 1.638 1.00 55.88 93 MET A C 1
ATOM 760 O O . MET A 1 93 ? 22.259 12.163 2.734 1.00 55.88 93 MET A O 1
ATOM 764 N N . SER A 1 94 ? 23.341 10.760 1.359 1.00 53.66 94 SER A N 1
ATOM 765 C CA . SER A 1 94 ? 23.619 9.797 2.422 1.00 53.66 94 SER A CA 1
ATOM 766 C C . SER A 1 94 ? 24.981 10.089 3.049 1.00 53.66 94 SER A C 1
ATOM 768 O O . SER A 1 94 ? 25.996 10.199 2.356 1.00 53.66 94 SER A O 1
ATOM 770 N N . PHE A 1 95 ? 25.011 10.221 4.374 1.00 51.34 95 PHE A N 1
ATOM 771 C CA . PHE A 1 95 ? 26.254 10.223 5.136 1.00 51.34 95 PHE A CA 1
ATOM 772 C C . PHE A 1 95 ? 26.586 8.772 5.493 1.00 51.34 95 PHE A C 1
ATOM 774 O O . PHE A 1 95 ? 26.037 8.222 6.439 1.00 51.34 95 PHE A O 1
ATOM 781 N N . GLY A 1 96 ? 27.462 8.155 4.698 1.00 53.94 96 GLY A N 1
ATOM 782 C CA . GLY A 1 96 ? 27.990 6.810 4.943 1.00 53.94 96 GLY A CA 1
ATOM 783 C C . GLY A 1 96 ? 27.132 5.680 4.370 1.00 53.94 96 GLY A C 1
ATOM 784 O O . GLY A 1 96 ? 26.119 5.329 4.954 1.00 53.94 96 GLY A O 1
ATOM 785 N N . GLY A 1 97 ? 27.574 5.111 3.239 1.00 56.81 97 GLY A N 1
ATOM 786 C CA . GLY A 1 97 ? 27.301 3.748 2.733 1.00 56.81 97 GLY A CA 1
ATOM 787 C C . GLY A 1 97 ? 25.853 3.251 2.590 1.00 56.81 97 GLY A C 1
ATOM 788 O O . GLY A 1 97 ? 25.658 2.137 2.117 1.00 56.81 97 GLY A O 1
ATOM 789 N N . SER A 1 98 ? 24.839 3.993 3.043 1.00 64.69 98 SER A N 1
ATOM 790 C CA . SER A 1 98 ? 23.463 3.501 3.112 1.00 64.69 98 SER A CA 1
ATOM 791 C C . SER A 1 98 ? 22.967 3.181 1.711 1.00 64.69 98 SER A C 1
ATOM 793 O O . SER A 1 98 ? 23.297 3.905 0.775 1.00 64.69 98 SER A O 1
ATOM 795 N N . HIS A 1 99 ? 22.140 2.153 1.570 1.00 72.94 99 HIS A N 1
ATOM 796 C CA . HIS A 1 99 ? 21.496 1.829 0.303 1.00 72.94 99 HIS A CA 1
ATOM 797 C C . HIS A 1 99 ? 20.006 1.571 0.520 1.00 72.94 99 HIS A C 1
ATOM 799 O O . HIS A 1 99 ? 19.560 1.248 1.624 1.00 72.94 99 HIS A O 1
ATOM 805 N N . THR A 1 100 ? 19.224 1.739 -0.544 1.00 80.38 100 THR A N 1
ATOM 806 C CA . THR A 1 100 ? 17.780 1.497 -0.516 1.00 80.38 100 THR A CA 1
ATOM 807 C C . THR A 1 100 ? 17.513 -0.003 -0.483 1.00 80.38 100 THR A C 1
ATOM 809 O O . THR A 1 100 ? 17.920 -0.729 -1.392 1.00 80.38 100 THR A O 1
ATOM 812 N N . THR A 1 101 ? 16.835 -0.470 0.563 1.00 83.81 101 THR A N 1
ATOM 813 C CA . THR A 1 101 ? 16.428 -1.878 0.700 1.00 83.81 101 THR A CA 1
ATOM 814 C C . THR A 1 101 ? 14.953 -2.084 0.437 1.00 83.81 101 THR A C 1
ATOM 816 O O . THR A 1 101 ? 14.581 -3.143 -0.054 1.00 83.81 101 THR A O 1
ATOM 819 N N . ARG A 1 102 ? 14.136 -1.077 0.742 1.00 90.44 102 ARG A N 1
ATOM 820 C CA . ARG A 1 102 ? 12.688 -1.125 0.588 1.00 90.44 102 ARG A CA 1
ATOM 821 C C . ARG A 1 102 ? 12.169 0.231 0.132 1.00 90.44 102 ARG A C 1
ATOM 823 O O . ARG A 1 102 ? 12.806 1.255 0.377 1.00 90.44 102 ARG A O 1
ATOM 830 N N . VAL A 1 103 ? 11.036 0.245 -0.546 1.00 92.19 103 VAL A N 1
ATOM 831 C CA . VAL A 1 103 ? 10.289 1.443 -0.914 1.00 92.19 103 VAL A CA 1
ATOM 832 C C . VAL A 1 103 ? 8.838 1.247 -0.494 1.00 92.19 103 VAL A C 1
ATOM 834 O O . VAL A 1 103 ? 8.250 0.204 -0.761 1.00 92.19 103 VAL A O 1
ATOM 837 N N . GLU A 1 104 ? 8.267 2.252 0.160 1.00 96.00 104 GLU A N 1
ATOM 838 C CA . GLU A 1 104 ? 6.884 2.229 0.641 1.00 96.00 104 GLU A CA 1
ATOM 839 C C . GLU A 1 104 ? 6.152 3.493 0.193 1.00 96.00 104 GLU A C 1
ATOM 841 O O . GLU A 1 104 ? 6.713 4.589 0.234 1.00 96.00 104 GLU A O 1
ATOM 846 N N . GLY A 1 105 ? 4.900 3.370 -0.233 1.00 96.25 105 GLY A N 1
ATOM 847 C CA . GLY A 1 105 ? 4.123 4.501 -0.731 1.00 96.25 105 GLY A CA 1
ATOM 848 C C . GLY A 1 105 ? 2.639 4.209 -0.830 1.00 96.25 105 GLY A C 1
ATOM 849 O O . GLY A 1 105 ? 2.174 3.143 -0.440 1.00 96.25 105 GLY A O 1
ATOM 850 N N . ASN A 1 106 ? 1.894 5.174 -1.361 1.00 97.25 106 ASN A N 1
ATOM 851 C CA . ASN A 1 106 ? 0.476 5.013 -1.664 1.00 97.25 106 ASN A CA 1
ATOM 852 C C . ASN A 1 106 ? 0.152 5.661 -3.010 1.00 97.25 106 ASN A C 1
ATOM 854 O O . ASN A 1 106 ? 0.809 6.632 -3.391 1.00 97.25 106 ASN A O 1
ATOM 858 N N . ILE A 1 107 ? -0.864 5.137 -3.695 1.00 96.94 107 ILE A N 1
ATOM 859 C CA . ILE A 1 107 ? -1.559 5.806 -4.797 1.00 96.94 107 ILE A CA 1
ATOM 860 C C . ILE A 1 107 ? -2.452 6.907 -4.224 1.00 96.94 107 ILE A C 1
ATOM 862 O O . ILE A 1 107 ? -3.178 6.699 -3.249 1.00 96.94 107 ILE A O 1
ATOM 866 N N . HIS A 1 108 ? -2.388 8.074 -4.850 1.00 96.38 108 HIS A N 1
ATOM 867 C CA . HIS A 1 108 ? -3.217 9.231 -4.546 1.00 96.38 108 HIS A CA 1
ATOM 868 C C . HIS A 1 108 ? -4.351 9.373 -5.561 1.00 96.38 108 HIS A C 1
ATOM 870 O O . HIS A 1 108 ? -4.363 8.720 -6.601 1.00 96.38 108 HIS A O 1
ATOM 876 N N . ASP A 1 109 ? -5.288 10.268 -5.264 1.00 95.00 109 ASP A N 1
ATOM 877 C CA . ASP A 1 109 ? -6.505 10.477 -6.056 1.00 95.00 109 ASP A CA 1
ATOM 878 C C . ASP A 1 109 ? -6.210 10.933 -7.495 1.00 95.00 109 ASP A C 1
ATOM 880 O O . ASP A 1 109 ? -6.984 10.686 -8.413 1.00 95.00 109 ASP A O 1
ATOM 884 N N . ASN A 1 110 ? -5.042 11.543 -7.718 1.00 95.38 110 ASN A N 1
ATOM 885 C CA . ASN A 1 110 ? -4.564 11.922 -9.047 1.00 95.38 110 ASN A CA 1
ATOM 886 C C . ASN A 1 110 ? -3.991 10.748 -9.867 1.00 95.38 110 ASN A C 1
ATOM 888 O O . ASN A 1 110 ? -3.429 10.989 -10.929 1.00 95.38 110 ASN A O 1
ATOM 892 N N . GLY A 1 111 ? -4.051 9.514 -9.360 1.00 95.44 111 GLY A N 1
ATOM 893 C CA . GLY A 1 111 ? -3.536 8.310 -10.018 1.00 95.44 111 GLY A CA 1
ATOM 894 C C . GLY A 1 111 ? -2.040 8.052 -9.807 1.00 95.44 111 GLY A C 1
ATOM 895 O O . GLY A 1 111 ? -1.549 6.948 -10.061 1.00 95.44 111 GLY A O 1
ATOM 896 N N . TYR A 1 112 ? -1.307 9.033 -9.272 1.00 97.25 112 TYR A N 1
ATOM 897 C CA . TYR A 1 112 ? 0.123 8.909 -9.022 1.00 97.25 112 TYR A CA 1
ATOM 898 C C . TYR A 1 112 ? 0.399 8.277 -7.665 1.00 97.25 112 TYR A C 1
ATOM 900 O O . TYR A 1 112 ? -0.222 8.589 -6.648 1.00 97.25 112 TYR A O 1
ATOM 908 N N . SER A 1 113 ? 1.428 7.441 -7.632 1.00 96.75 113 SER A N 1
ATOM 909 C CA . SER A 1 113 ? 2.055 7.013 -6.390 1.00 9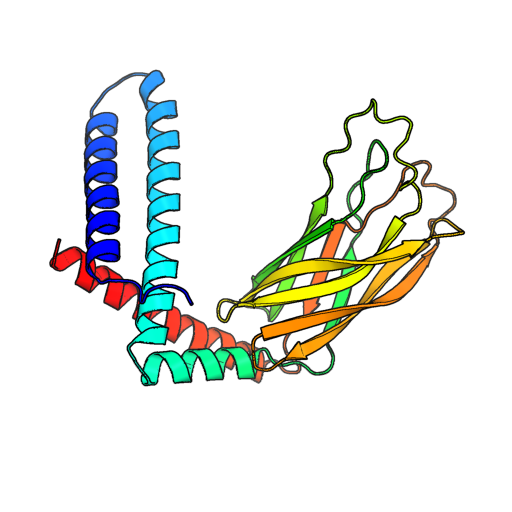6.75 113 SER A CA 1
ATOM 910 C C . SER A 1 113 ? 3.232 7.898 -6.021 1.00 96.75 113 SER A C 1
ATOM 912 O O . SER A 1 113 ? 4.035 8.270 -6.877 1.00 96.75 113 SER A O 1
ATOM 914 N N . TYR A 1 114 ? 3.381 8.167 -4.726 1.00 95.62 114 TYR A N 1
ATOM 915 C CA . TYR A 1 114 ? 4.585 8.783 -4.172 1.00 95.62 114 TYR A CA 1
ATOM 916 C C . TYR A 1 114 ? 5.163 7.846 -3.121 1.00 95.62 114 TYR A C 1
ATOM 918 O O . TYR A 1 114 ? 4.658 7.749 -2.002 1.00 95.62 114 TYR A O 1
ATOM 926 N N . SER A 1 115 ? 6.233 7.150 -3.491 1.00 94.75 115 SER A N 1
ATOM 927 C CA . SER A 1 115 ? 6.855 6.140 -2.642 1.00 94.75 115 SER A CA 1
ATOM 928 C C . SER A 1 115 ? 8.215 6.613 -2.142 1.00 94.75 115 SER A C 1
ATOM 930 O O . SER A 1 115 ? 8.981 7.242 -2.873 1.00 94.75 115 SER A O 1
ATOM 932 N N . GLN A 1 116 ? 8.514 6.349 -0.876 1.00 92.19 116 GLN A N 1
ATOM 933 C CA . GLN A 1 116 ? 9.737 6.760 -0.200 1.00 92.19 116 GLN A CA 1
ATOM 934 C C . GLN A 1 116 ? 10.635 5.554 0.042 1.00 92.19 116 GLN A C 1
ATOM 936 O O . GLN A 1 116 ? 10.175 4.488 0.445 1.00 92.19 116 GLN A O 1
ATOM 941 N N . ALA A 1 117 ? 11.930 5.735 -0.190 1.00 87.44 117 ALA A N 1
ATOM 942 C CA . ALA A 1 117 ? 12.925 4.724 0.109 1.00 87.44 117 ALA A CA 1
ATOM 943 C C . ALA A 1 117 ? 13.165 4.602 1.617 1.00 87.44 117 ALA A C 1
ATOM 945 O O . ALA A 1 117 ? 13.533 5.568 2.288 1.00 87.44 117 ALA A O 1
ATOM 946 N N . VAL A 1 118 ? 13.047 3.379 2.121 1.00 85.38 118 VAL A N 1
ATOM 947 C CA . VAL A 1 118 ? 13.532 2.962 3.432 1.00 85.38 118 VAL A CA 1
ATOM 948 C C . VAL A 1 118 ? 14.977 2.495 3.269 1.00 85.38 118 VAL A C 1
ATOM 950 O O . VAL A 1 118 ? 15.307 1.661 2.416 1.00 85.38 118 VAL A O 1
ATOM 953 N N . ARG A 1 119 ? 15.860 3.082 4.074 1.00 76.12 119 ARG A N 1
ATOM 954 C CA . ARG A 1 119 ? 17.309 2.881 3.995 1.00 76.12 119 ARG A CA 1
ATOM 955 C C . ARG A 1 119 ? 17.789 2.001 5.132 1.00 76.12 119 ARG A C 1
ATOM 957 O O . ARG A 1 119 ? 17.217 2.008 6.222 1.00 76.12 119 ARG A O 1
ATOM 964 N N . THR A 1 120 ? 18.897 1.314 4.901 1.00 69.19 120 THR A N 1
ATOM 965 C CA . THR A 1 120 ? 19.657 0.698 5.985 1.00 69.19 120 THR A CA 1
ATOM 966 C C . THR A 1 120 ? 20.219 1.771 6.914 1.00 69.19 120 THR A C 1
ATOM 968 O O . THR A 1 120 ? 20.841 2.739 6.473 1.00 69.19 120 THR A O 1
ATOM 971 N N . ASN A 1 121 ? 20.018 1.589 8.221 1.00 58.06 121 ASN A N 1
ATOM 972 C CA . ASN A 1 121 ? 20.741 2.347 9.237 1.00 58.06 121 ASN A CA 1
ATOM 973 C C . ASN A 1 121 ? 22.172 1.814 9.288 1.00 58.06 121 ASN A C 1
ATOM 975 O O . ASN A 1 121 ? 22.453 0.855 10.003 1.00 58.06 121 ASN A O 1
ATOM 979 N N . ILE A 1 122 ? 23.075 2.411 8.515 1.00 57.16 122 ILE A N 1
ATOM 980 C CA . ILE A 1 122 ? 24.497 2.124 8.671 1.00 57.16 122 ILE A CA 1
ATOM 981 C C . ILE A 1 122 ? 25.015 2.971 9.828 1.00 57.16 122 ILE A C 1
ATOM 983 O O . ILE A 1 122 ? 25.058 4.199 9.766 1.00 57.16 122 ILE A O 1
ATOM 987 N N . THR A 1 123 ? 25.397 2.303 10.912 1.00 50.59 123 THR A N 1
ATOM 988 C CA . THR A 1 123 ? 26.225 2.903 11.953 1.00 50.59 123 THR A CA 1
ATOM 989 C C . THR A 1 123 ? 27.589 3.237 11.358 1.00 50.59 123 THR A C 1
ATOM 991 O O . THR A 1 123 ? 28.215 2.406 10.711 1.00 50.59 123 THR A O 1
ATOM 994 N N . TRP A 1 124 ? 28.067 4.449 11.622 1.00 54.25 124 TRP A N 1
ATOM 995 C CA . TRP A 1 124 ? 29.328 5.065 11.183 1.00 54.25 124 TRP A CA 1
ATOM 996 C C . TRP A 1 124 ? 30.630 4.294 11.525 1.00 54.25 124 TRP A C 1
ATOM 998 O O . TRP A 1 124 ? 31.721 4.818 11.324 1.00 54.25 124 TRP A O 1
ATOM 1008 N N . PHE A 1 125 ? 30.529 3.058 12.018 1.00 53.19 125 PHE A N 1
ATOM 1009 C CA . PHE A 1 125 ? 31.612 2.207 12.516 1.00 53.19 125 PHE A CA 1
ATOM 1010 C C . PHE A 1 125 ? 31.637 0.801 11.898 1.00 53.19 125 PHE A C 1
ATOM 1012 O O . PHE A 1 125 ? 32.205 -0.108 12.496 1.00 53.19 125 PHE A O 1
ATOM 1019 N N . ASP A 1 126 ? 31.037 0.584 10.728 1.00 53.34 126 ASP A N 1
ATOM 1020 C CA . ASP A 1 126 ? 31.175 -0.696 10.021 1.00 53.34 126 ASP A CA 1
ATOM 1021 C C . ASP A 1 126 ? 32.243 -0.606 8.907 1.00 53.34 126 ASP A C 1
ATOM 1023 O O . ASP A 1 126 ? 31.924 -0.229 7.777 1.00 53.34 126 ASP A O 1
ATOM 1027 N N . PRO A 1 127 ? 33.524 -0.920 9.200 1.00 49.75 127 PRO A N 1
ATOM 1028 C CA . PRO A 1 127 ? 34.624 -0.853 8.236 1.00 49.75 127 PRO A CA 1
ATOM 1029 C C . PRO A 1 127 ? 34.588 -1.965 7.174 1.00 49.75 127 PRO A C 1
ATOM 1031 O O . PRO A 1 127 ? 35.431 -1.965 6.279 1.00 49.75 127 PRO A O 1
ATOM 1034 N N . PHE A 1 128 ? 33.638 -2.904 7.250 1.00 52.62 128 PHE A N 1
ATOM 1035 C CA . PHE A 1 128 ? 33.494 -4.009 6.297 1.00 52.62 128 PHE A CA 1
ATOM 1036 C C . PHE A 1 128 ? 32.276 -3.860 5.382 1.00 52.62 128 PHE A C 1
ATOM 1038 O O . PHE A 1 128 ? 31.999 -4.747 4.572 1.00 52.62 128 PHE A O 1
ATOM 1045 N N . ASN A 1 129 ? 31.554 -2.738 5.456 1.00 53.84 129 ASN A N 1
ATOM 1046 C CA . ASN A 1 129 ? 30.384 -2.513 4.620 1.00 53.84 129 ASN A CA 1
ATOM 1047 C C . ASN A 1 129 ? 30.785 -2.036 3.214 1.00 53.84 129 ASN A C 1
ATOM 1049 O O . ASN A 1 129 ? 30.679 -0.865 2.867 1.00 53.84 129 ASN A O 1
ATOM 1053 N N . VAL A 1 130 ? 31.243 -2.972 2.379 1.00 50.28 130 VAL A N 1
ATOM 1054 C CA . VAL A 1 130 ? 31.641 -2.759 0.970 1.00 50.28 130 VAL A CA 1
ATOM 1055 C C . VAL A 1 130 ? 30.421 -2.519 0.047 1.00 50.28 130 VAL A C 1
ATOM 1057 O O . VAL A 1 130 ? 30.456 -2.807 -1.146 1.00 50.28 130 VAL A O 1
ATOM 1060 N N . SER A 1 131 ? 29.307 -1.984 0.562 1.00 53.66 131 SER A N 1
ATOM 1061 C CA . SER A 1 131 ? 28.105 -1.685 -0.241 1.00 53.66 131 SER A CA 1
ATOM 1062 C C . SER A 1 131 ? 28.146 -0.310 -0.922 1.00 53.66 131 SER A C 1
ATOM 1064 O O . SER A 1 131 ? 27.149 0.148 -1.471 1.00 53.66 131 SER A O 1
ATOM 1066 N N . ASP A 1 132 ? 29.323 0.315 -0.965 1.00 53.38 132 ASP A N 1
ATOM 1067 C CA . ASP A 1 132 ? 29.549 1.693 -1.409 1.00 53.38 132 ASP A CA 1
ATOM 1068 C C . ASP A 1 132 ? 29.117 2.015 -2.847 1.00 53.38 132 ASP A C 1
ATOM 1070 O O . ASP A 1 132 ? 28.950 3.189 -3.166 1.00 53.38 132 ASP A O 1
ATOM 1074 N N . ASN A 1 133 ? 28.877 0.996 -3.679 1.00 58.16 133 ASN A N 1
ATOM 1075 C CA . ASN A 1 133 ? 28.426 1.126 -5.069 1.00 58.16 133 ASN A CA 1
ATOM 1076 C C . ASN A 1 133 ? 27.206 0.240 -5.399 1.00 58.16 133 ASN A C 1
ATOM 1078 O O . ASN A 1 133 ? 26.957 -0.072 -6.567 1.00 58.16 133 ASN A O 1
ATOM 1082 N N . ALA A 1 134 ? 26.480 -0.224 -4.380 1.00 67.44 134 ALA A N 1
ATOM 1083 C CA . ALA A 1 134 ? 25.332 -1.107 -4.539 1.00 67.44 134 ALA A CA 1
ATOM 1084 C C . ALA A 1 134 ? 24.026 -0.306 -4.645 1.00 67.44 134 ALA A C 1
ATOM 1086 O O . ALA A 1 134 ? 23.672 0.452 -3.743 1.00 67.44 134 ALA A O 1
ATOM 1087 N N . PHE A 1 135 ? 23.264 -0.528 -5.714 1.00 74.81 135 PHE A N 1
ATOM 1088 C CA . PHE A 1 135 ? 21.907 0.004 -5.871 1.00 74.81 135 PHE A CA 1
ATOM 1089 C C . PHE A 1 135 ? 20.929 -1.133 -6.191 1.00 74.81 135 PHE A C 1
ATOM 1091 O O . PHE A 1 135 ? 21.348 -2.155 -6.736 1.00 74.81 135 PHE A O 1
ATOM 1098 N N . PRO A 1 136 ? 19.629 -1.012 -5.872 1.00 80.38 136 PRO A N 1
ATOM 1099 C CA . PRO A 1 136 ? 18.653 -2.013 -6.292 1.00 80.38 136 PRO A CA 1
ATOM 1100 C C . PRO A 1 136 ? 18.564 -2.042 -7.827 1.00 80.38 136 PRO A C 1
ATOM 1102 O O . PRO A 1 136 ? 18.197 -1.045 -8.445 1.00 80.38 136 PRO A O 1
ATOM 1105 N N . SER A 1 137 ? 18.923 -3.165 -8.457 1.00 87.19 137 SER A N 1
ATOM 1106 C CA . SER A 1 137 ? 18.768 -3.362 -9.910 1.00 87.19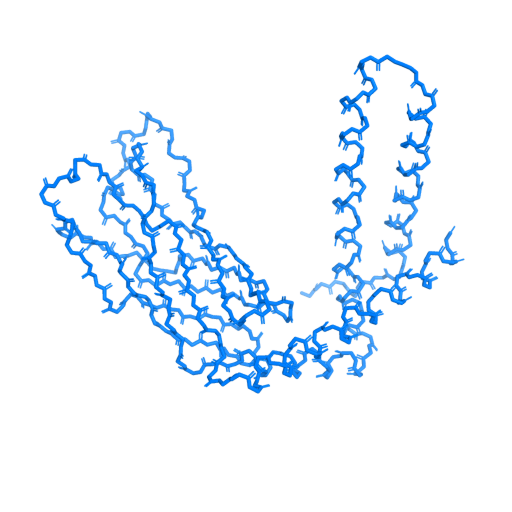 137 SER A CA 1
ATOM 1107 C C . SER A 1 137 ? 17.367 -3.830 -10.287 1.00 87.19 137 SER A C 1
ATOM 1109 O O . SER A 1 137 ? 16.900 -3.539 -11.389 1.00 87.19 137 SER A O 1
ATOM 1111 N N . SER A 1 138 ? 16.693 -4.519 -9.367 1.00 91.94 138 SER A N 1
ATOM 1112 C CA . SER A 1 138 ? 15.271 -4.833 -9.444 1.00 91.94 138 SER A CA 1
ATOM 1113 C C . SER A 1 138 ? 14.636 -4.797 -8.061 1.00 91.94 138 SER A C 1
ATOM 1115 O O . SER A 1 138 ? 15.309 -4.991 -7.040 1.00 91.94 138 SER A O 1
ATOM 1117 N N . MET A 1 139 ? 13.334 -4.544 -8.044 1.00 94.44 139 MET A N 1
ATOM 1118 C CA . MET A 1 139 ? 12.505 -4.583 -6.850 1.00 94.44 139 MET A CA 1
ATOM 1119 C C . MET A 1 139 ? 11.229 -5.361 -7.136 1.00 94.44 139 MET A C 1
ATOM 1121 O O . MET A 1 139 ? 10.691 -5.293 -8.241 1.00 94.44 139 MET A O 1
ATOM 1125 N N . GLU A 1 140 ? 10.758 -6.077 -6.128 1.00 97.38 140 GLU A N 1
ATOM 1126 C CA . GLU A 1 140 ? 9.535 -6.870 -6.175 1.00 97.38 140 GLU A CA 1
ATOM 1127 C C . GLU A 1 140 ? 8.720 -6.605 -4.918 1.00 97.38 140 GLU A C 1
ATOM 1129 O O . GLU A 1 140 ? 9.270 -6.274 -3.869 1.00 97.38 140 GLU A O 1
ATOM 1134 N N . GLY A 1 141 ? 7.406 -6.735 -5.012 1.00 97.00 141 GLY A N 1
ATOM 1135 C CA . GLY A 1 141 ? 6.542 -6.556 -3.861 1.00 97.00 141 GLY A CA 1
ATOM 1136 C C . GLY A 1 141 ? 5.079 -6.531 -4.248 1.00 97.00 141 GLY A C 1
ATOM 1137 O O . GLY A 1 141 ? 4.666 -7.228 -5.175 1.00 97.00 141 GLY A O 1
ATOM 1138 N N . VAL A 1 142 ? 4.289 -5.744 -3.526 1.00 97.38 142 VAL A N 1
ATOM 1139 C CA . VAL A 1 142 ? 2.832 -5.761 -3.642 1.00 97.38 142 VAL A CA 1
ATOM 1140 C C . VAL A 1 142 ? 2.233 -4.362 -3.644 1.00 97.38 142 VAL A C 1
ATOM 1142 O O . VAL A 1 142 ? 2.744 -3.435 -3.012 1.00 97.38 142 VAL A O 1
ATOM 1145 N N . ILE A 1 143 ? 1.104 -4.241 -4.333 1.00 97.12 143 ILE A N 1
ATOM 1146 C CA . ILE A 1 143 ? 0.142 -3.167 -4.178 1.00 97.12 143 ILE A CA 1
ATOM 1147 C C . ILE A 1 143 ? -1.163 -3.729 -3.622 1.00 97.12 143 ILE A C 1
ATOM 1149 O O . ILE A 1 143 ? -1.743 -4.667 -4.170 1.00 97.12 143 ILE A O 1
ATOM 1153 N N . SER A 1 144 ? -1.624 -3.175 -2.503 1.00 96.06 144 SER A N 1
ATOM 1154 C CA . SER A 1 144 ? -2.921 -3.548 -1.941 1.00 96.06 144 SER A CA 1
ATOM 1155 C C . SER A 1 144 ? -4.066 -2.956 -2.763 1.00 96.06 144 SER A C 1
ATOM 1157 O O . SER A 1 144 ? -3.888 -1.979 -3.489 1.00 96.06 144 SER A O 1
ATOM 1159 N N . HIS A 1 145 ? -5.283 -3.478 -2.588 1.00 95.56 145 HIS A N 1
ATOM 1160 C CA . HIS A 1 145 ? -6.498 -2.891 -3.177 1.00 95.56 145 HIS A CA 1
ATOM 1161 C C . HIS A 1 145 ? -6.806 -1.479 -2.659 1.00 95.56 145 HIS A C 1
ATOM 1163 O O . HIS A 1 145 ? -7.612 -0.773 -3.251 1.00 95.56 145 HIS A O 1
ATOM 1169 N N . TRP A 1 146 ? -6.137 -1.049 -1.586 1.00 95.25 146 TRP A N 1
ATOM 1170 C CA . TRP A 1 146 ? -6.174 0.323 -1.078 1.00 95.25 146 TRP A CA 1
ATOM 1171 C C . TRP A 1 146 ? -5.161 1.257 -1.751 1.00 95.25 146 TRP A C 1
ATOM 1173 O O . TRP A 1 146 ? -5.115 2.442 -1.417 1.00 95.25 146 TRP A O 1
ATOM 1183 N N . GLY A 1 147 ? -4.320 0.734 -2.646 1.00 95.56 147 GLY A N 1
ATOM 1184 C CA . GLY A 1 147 ? -3.269 1.481 -3.331 1.00 95.56 147 GLY A CA 1
ATOM 1185 C C . GLY A 1 147 ? -1.988 1.631 -2.513 1.00 95.56 147 GLY A C 1
ATOM 1186 O O . GLY A 1 147 ? -1.144 2.448 -2.874 1.00 95.56 147 GLY A O 1
ATOM 1187 N N . LYS A 1 148 ? -1.825 0.882 -1.414 1.00 96.56 148 LYS A N 1
ATOM 1188 C CA . LYS A 1 148 ? -0.582 0.873 -0.629 1.00 96.56 148 LYS A CA 1
ATOM 1189 C C . LYS A 1 148 ? 0.466 0.049 -1.361 1.00 96.56 148 LYS A C 1
ATOM 1191 O O . LYS A 1 148 ? 0.207 -1.108 -1.667 1.00 96.56 148 LYS A O 1
ATOM 1196 N N . ILE A 1 149 ? 1.636 0.628 -1.591 1.00 97.12 149 ILE A N 1
ATOM 1197 C CA . ILE A 1 149 ? 2.750 0.012 -2.311 1.00 97.12 149 ILE A CA 1
ATOM 1198 C C . ILE A 1 149 ? 3.850 -0.339 -1.320 1.00 97.12 149 ILE A C 1
ATOM 1200 O O . ILE A 1 149 ? 4.290 0.512 -0.546 1.00 97.12 149 ILE A O 1
ATOM 1204 N N . GLU A 1 150 ? 4.329 -1.574 -1.394 1.00 96.81 150 GLU A N 1
ATOM 1205 C CA . GLU A 1 150 ? 5.496 -2.054 -0.664 1.00 96.81 150 GLU A CA 1
ATOM 1206 C C . GLU A 1 150 ? 6.388 -2.820 -1.638 1.00 96.81 150 GLU A C 1
ATOM 1208 O O . GLU A 1 150 ? 5.959 -3.809 -2.223 1.00 96.81 150 GLU A O 1
ATOM 1213 N N . LEU A 1 151 ? 7.616 -2.347 -1.835 1.00 95.25 151 LEU A N 1
ATOM 1214 C CA . LEU A 1 151 ? 8.595 -2.934 -2.745 1.00 95.25 151 LEU A CA 1
ATOM 1215 C C . LEU A 1 151 ? 9.878 -3.227 -1.989 1.00 95.25 151 LEU A C 1
ATOM 1217 O O . LEU A 1 151 ? 10.477 -2.319 -1.416 1.00 95.25 151 LEU A O 1
ATOM 1221 N N . ASP A 1 152 ? 10.354 -4.456 -2.067 1.00 92.81 152 ASP A N 1
ATOM 1222 C CA . ASP A 1 152 ? 11.623 -4.881 -1.506 1.00 92.81 152 ASP A CA 1
ATOM 1223 C C . ASP A 1 152 ? 12.665 -5.065 -2.608 1.00 92.81 152 ASP A C 1
ATOM 1225 O O . ASP A 1 152 ? 12.374 -5.388 -3.762 1.00 92.81 152 ASP A O 1
ATOM 1229 N N . LYS A 1 153 ? 13.928 -4.828 -2.258 1.00 88.50 153 LYS A N 1
ATOM 1230 C CA . LYS A 1 153 ? 15.054 -5.081 -3.154 1.00 88.50 153 LYS A CA 1
ATOM 1231 C C . LYS A 1 153 ? 15.135 -6.579 -3.459 1.00 88.50 153 LYS A C 1
ATOM 1233 O O . LYS A 1 153 ? 15.503 -7.362 -2.588 1.00 88.50 153 LYS A O 1
ATOM 1238 N N . ALA A 1 154 ? 14.905 -6.942 -4.718 1.00 87.25 154 ALA A N 1
ATOM 1239 C CA . ALA A 1 154 ? 15.040 -8.315 -5.199 1.00 87.25 154 ALA A CA 1
ATOM 1240 C C . ALA A 1 154 ? 16.471 -8.615 -5.669 1.00 87.25 154 ALA A C 1
ATOM 1242 O O . ALA A 1 154 ? 17.022 -9.679 -5.395 1.00 87.25 154 ALA A O 1
ATOM 1243 N N . SER A 1 155 ? 17.120 -7.656 -6.337 1.00 82.56 155 SER A N 1
ATOM 1244 C CA . SER A 1 155 ? 18.507 -7.802 -6.788 1.00 82.56 155 SER A CA 1
ATOM 1245 C C . SER A 1 155 ? 19.306 -6.513 -6.627 1.00 82.56 155 SER A C 1
ATOM 1247 O O . SER A 1 155 ? 18.758 -5.410 -6.577 1.00 82.56 155 SER A O 1
ATOM 1249 N N . THR A 1 156 ? 20.626 -6.659 -6.523 1.00 78.69 156 THR A N 1
ATOM 1250 C CA . THR A 1 156 ? 21.559 -5.536 -6.399 1.00 78.69 156 THR A CA 1
ATOM 1251 C C . THR A 1 156 ? 22.388 -5.419 -7.674 1.00 78.69 156 THR A C 1
ATOM 1253 O O . THR A 1 156 ? 22.992 -6.393 -8.116 1.00 78.69 156 THR A O 1
ATOM 1256 N N . GLY A 1 157 ? 22.439 -4.220 -8.243 1.00 68.31 157 GLY A N 1
ATOM 1257 C CA . GLY A 1 157 ? 23.377 -3.847 -9.289 1.00 68.31 157 GLY A CA 1
ATOM 1258 C C . GLY A 1 157 ? 24.627 -3.219 -8.683 1.00 68.31 157 GLY A C 1
ATOM 1259 O O . GLY A 1 157 ? 24.556 -2.543 -7.656 1.00 68.31 157 GLY A O 1
ATOM 1260 N N . TYR A 1 158 ? 25.767 -3.426 -9.341 1.00 66.81 158 TYR A N 1
ATOM 1261 C CA . TYR A 1 158 ? 27.021 -2.760 -9.000 1.00 66.81 158 TYR A CA 1
ATOM 1262 C C . TYR A 1 158 ? 27.293 -1.622 -9.980 1.00 66.81 158 TYR A C 1
ATOM 1264 O O . TYR A 1 158 ? 27.375 -1.826 -11.194 1.00 66.81 158 TYR A O 1
ATOM 1272 N N . ALA A 1 159 ? 27.450 -0.418 -9.443 1.00 59.25 159 ALA A N 1
ATOM 1273 C CA . ALA A 1 159 ? 27.920 0.739 -10.186 1.00 59.25 159 ALA A CA 1
ATOM 1274 C C . ALA A 1 159 ? 29.454 0.683 -10.278 1.00 59.25 159 ALA A C 1
ATOM 1276 O O . ALA A 1 159 ? 30.156 0.965 -9.313 1.00 59.25 159 ALA A O 1
ATOM 1277 N N . TRP A 1 160 ? 29.992 0.329 -11.449 1.00 52.81 160 TRP A N 1
ATOM 1278 C CA . TRP A 1 160 ? 31.432 0.474 -11.726 1.00 52.81 160 TRP A CA 1
ATOM 1279 C C . TRP A 1 160 ? 31.842 1.956 -11.843 1.00 52.81 160 TRP A C 1
ATOM 1281 O O . TRP A 1 160 ? 32.998 2.308 -11.627 1.00 52.81 160 TRP A O 1
ATOM 1291 N N . TYR A 1 161 ? 30.868 2.827 -12.126 1.00 53.72 161 TYR A N 1
ATOM 1292 C CA . TYR A 1 161 ? 30.961 4.287 -12.155 1.00 53.72 161 TYR A CA 1
ATOM 1293 C C . TYR A 1 161 ? 29.746 4.866 -11.425 1.00 53.72 161 TYR A C 1
ATOM 1295 O O . TYR A 1 161 ? 28.696 4.222 -11.462 1.00 53.72 161 TYR A O 1
ATOM 1303 N N . LYS A 1 162 ? 29.878 6.053 -10.805 1.00 62.59 162 LYS A N 1
ATOM 1304 C CA . LYS A 1 162 ? 28.847 6.792 -10.036 1.00 62.59 162 LYS A CA 1
ATOM 1305 C C . LYS A 1 162 ? 27.561 7.039 -10.848 1.00 62.59 162 LYS A C 1
ATOM 1307 O O . LYS A 1 162 ? 27.301 8.140 -11.322 1.00 62.59 162 LYS A O 1
ATOM 1312 N N . THR A 1 163 ? 26.787 5.991 -11.076 1.00 70.06 163 THR A N 1
ATOM 1313 C CA . THR A 1 163 ? 25.571 5.993 -11.880 1.00 70.06 163 THR A CA 1
ATOM 1314 C C . THR A 1 163 ? 24.439 5.539 -10.992 1.00 70.06 163 THR A C 1
ATOM 1316 O O . THR A 1 163 ? 24.533 4.512 -10.319 1.00 70.06 163 THR A O 1
ATOM 1319 N N . ILE A 1 164 ? 23.379 6.331 -10.977 1.00 76.31 164 ILE A N 1
ATOM 1320 C CA . ILE A 1 164 ? 22.214 6.094 -10.135 1.00 76.31 164 ILE A CA 1
ATOM 1321 C C . ILE A 1 164 ? 21.015 5.740 -11.009 1.00 76.31 164 ILE A C 1
ATOM 1323 O O . ILE A 1 164 ? 20.909 6.245 -12.131 1.00 76.31 164 ILE A O 1
ATOM 1327 N N . PRO A 1 165 ? 20.103 4.877 -10.532 1.00 82.81 165 PRO A N 1
ATOM 1328 C CA . PRO A 1 165 ? 18.842 4.641 -11.218 1.00 82.81 165 PRO A CA 1
ATOM 1329 C C . PRO A 1 165 ? 18.086 5.953 -11.438 1.00 82.81 165 PRO A C 1
ATOM 1331 O O . PRO A 1 165 ? 17.875 6.709 -10.491 1.00 82.81 165 PRO A O 1
ATOM 1334 N N . LYS A 1 166 ? 17.667 6.201 -12.680 1.00 87.94 166 LYS A N 1
ATOM 1335 C CA . LYS A 1 166 ? 16.794 7.323 -13.053 1.00 87.94 166 LYS A CA 1
ATOM 1336 C C . LYS A 1 166 ? 15.364 6.854 -13.285 1.00 87.94 166 LYS A C 1
ATOM 1338 O O . LYS A 1 166 ? 14.413 7.542 -12.915 1.00 87.94 166 LYS A O 1
ATOM 1343 N N . ARG A 1 167 ? 15.215 5.676 -13.896 1.00 92.12 167 ARG A N 1
ATOM 1344 C CA . ARG A 1 167 ? 13.920 5.057 -14.185 1.00 92.12 167 ARG A CA 1
ATOM 1345 C C . ARG A 1 167 ? 13.952 3.568 -13.899 1.00 92.12 167 ARG A C 1
ATOM 1347 O O . ARG A 1 167 ? 14.943 2.889 -14.188 1.00 92.12 167 ARG A O 1
ATOM 1354 N N . LEU A 1 168 ? 12.853 3.084 -13.339 1.00 94.38 168 LEU A N 1
ATOM 1355 C CA . LEU A 1 168 ? 12.556 1.669 -13.221 1.00 94.38 168 LEU A CA 1
ATOM 1356 C C . LEU A 1 168 ? 11.270 1.390 -13.989 1.00 94.38 168 LEU A C 1
ATOM 1358 O O . LEU A 1 168 ? 10.318 2.155 -13.888 1.00 94.38 168 LEU A O 1
ATOM 1362 N N . GLU A 1 169 ? 11.234 0.294 -14.729 1.00 97.50 169 GLU A N 1
ATOM 1363 C CA . GLU A 1 169 ? 10.051 -0.132 -15.472 1.00 97.50 169 GLU A CA 1
ATOM 1364 C C . GLU A 1 169 ? 9.676 -1.556 -15.109 1.00 97.50 169 GLU A C 1
ATOM 1366 O O . GLU A 1 169 ? 10.534 -2.369 -14.747 1.00 97.50 169 GLU A O 1
ATOM 1371 N N . GLY A 1 170 ? 8.394 -1.866 -15.221 1.00 96.88 170 GLY A N 1
ATOM 1372 C CA . GLY A 1 170 ? 7.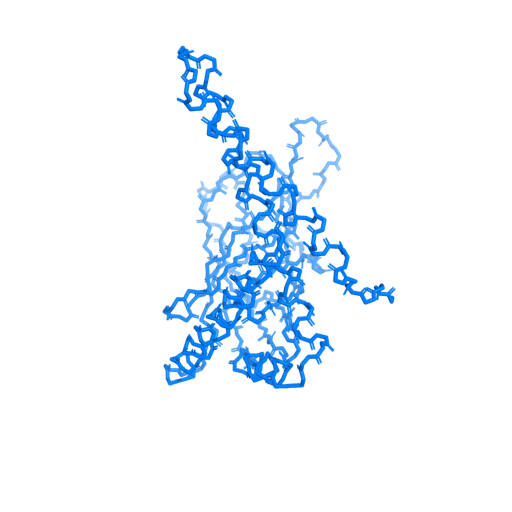892 -3.179 -14.874 1.00 96.88 170 GLY A CA 1
ATOM 1373 C C . GLY A 1 170 ? 6.401 -3.315 -15.089 1.00 96.88 170 GLY A C 1
ATOM 1374 O O . GLY A 1 170 ? 5.842 -2.657 -15.962 1.00 96.88 170 GLY A O 1
ATOM 1375 N N . PHE A 1 171 ? 5.776 -4.167 -14.286 1.00 97.00 171 PHE A N 1
ATOM 1376 C CA . PHE A 1 171 ? 4.354 -4.468 -14.386 1.00 97.00 171 PHE A CA 1
ATOM 1377 C C . PHE A 1 171 ? 3.729 -4.712 -13.009 1.00 97.00 171 PHE A C 1
ATOM 1379 O O . PHE A 1 171 ? 4.425 -4.960 -12.020 1.00 97.00 171 PHE A O 1
ATOM 1386 N N . VAL A 1 172 ? 2.400 -4.665 -12.984 1.00 97.12 172 VAL A N 1
ATOM 1387 C CA . VAL A 1 172 ? 1.531 -4.982 -11.852 1.00 97.12 172 VAL A CA 1
ATOM 1388 C C . VAL A 1 172 ? 0.553 -6.073 -12.285 1.00 97.12 172 VAL A C 1
ATOM 1390 O O . VAL A 1 172 ? -0.169 -5.898 -13.269 1.00 97.12 172 VAL A O 1
ATOM 1393 N N . THR A 1 173 ? 0.520 -7.203 -11.577 1.00 96.56 173 THR A N 1
ATOM 1394 C CA . THR A 1 173 ? -0.402 -8.310 -11.885 1.00 96.56 173 THR A CA 1
ATOM 1395 C C . THR A 1 173 ? -1.813 -8.044 -11.358 1.00 96.56 173 THR A C 1
ATOM 1397 O O . THR A 1 173 ? -2.030 -7.149 -10.544 1.00 96.56 173 THR A O 1
ATOM 1400 N N . ALA A 1 174 ? -2.790 -8.851 -11.786 1.00 93.56 174 ALA A N 1
ATOM 1401 C CA . ALA A 1 174 ? -4.175 -8.756 -11.310 1.00 93.56 174 ALA A CA 1
ATOM 1402 C C . ALA A 1 174 ? -4.330 -9.108 -9.819 1.00 93.56 174 ALA A C 1
ATOM 1404 O O . ALA A 1 174 ? -5.333 -8.781 -9.196 1.00 93.56 174 ALA A O 1
ATOM 1405 N N . GLU A 1 175 ? -3.337 -9.768 -9.228 1.00 94.25 175 GLU A N 1
ATOM 1406 C CA . GLU A 1 175 ? -3.282 -10.077 -7.801 1.00 94.25 175 GLU A CA 1
ATOM 1407 C C . GLU A 1 175 ? -2.643 -8.944 -6.988 1.00 94.25 175 GLU A C 1
ATOM 1409 O O . GLU A 1 175 ? -2.645 -9.012 -5.760 1.00 94.25 175 GLU A O 1
ATOM 1414 N N . GLY A 1 176 ? -2.119 -7.912 -7.660 1.00 94.25 176 GLY A N 1
ATOM 1415 C CA . GLY A 1 176 ? -1.406 -6.800 -7.043 1.00 94.25 176 GLY A CA 1
ATOM 1416 C C . GLY A 1 176 ? 0.086 -7.057 -6.837 1.00 94.25 176 GLY A C 1
ATOM 1417 O O . GLY A 1 176 ? 0.715 -6.325 -6.084 1.00 94.25 176 GLY A O 1
ATOM 1418 N N . ASN A 1 177 ? 0.693 -8.065 -7.471 1.00 97.56 177 ASN A N 1
ATOM 1419 C CA . ASN A 1 177 ? 2.148 -8.233 -7.393 1.00 97.56 177 ASN A CA 1
ATOM 1420 C C . ASN A 1 177 ? 2.836 -7.223 -8.313 1.00 97.56 177 ASN A C 1
ATOM 1422 O O . ASN A 1 177 ? 2.440 -7.080 -9.469 1.00 97.56 177 ASN A O 1
ATOM 1426 N N . ILE A 1 178 ? 3.880 -6.560 -7.824 1.00 97.25 178 ILE A N 1
ATOM 1427 C CA . ILE A 1 178 ? 4.673 -5.596 -8.589 1.00 97.25 178 ILE A CA 1
ATOM 1428 C C . ILE A 1 178 ? 6.076 -6.158 -8.797 1.00 97.25 178 ILE A C 1
ATOM 1430 O O . ILE A 1 178 ? 6.715 -6.597 -7.843 1.00 97.25 178 ILE A O 1
ATOM 1434 N N . ALA A 1 179 ? 6.584 -6.072 -10.025 1.00 97.50 179 ALA A N 1
ATOM 1435 C CA . ALA A 1 179 ? 7.983 -6.346 -10.334 1.00 97.50 179 ALA A CA 1
ATOM 1436 C C . ALA A 1 179 ? 8.534 -5.248 -11.243 1.00 97.50 179 ALA A C 1
ATOM 1438 O O . ALA A 1 179 ? 7.989 -5.015 -12.320 1.00 97.50 179 ALA A O 1
ATOM 1439 N N . ILE A 1 180 ? 9.615 -4.586 -10.822 1.00 96.50 180 ILE A N 1
ATOM 1440 C CA . ILE A 1 180 ? 10.254 -3.481 -11.551 1.00 96.50 180 ILE A CA 1
ATOM 1441 C C . ILE A 1 180 ? 11.768 -3.666 -11.644 1.00 96.50 180 ILE A C 1
ATOM 1443 O O . ILE A 1 180 ? 12.412 -4.211 -10.747 1.00 96.50 180 ILE A O 1
ATOM 1447 N N . LYS A 1 181 ? 12.367 -3.174 -12.728 1.00 95.56 181 LYS A N 1
ATOM 1448 C CA . LYS A 1 181 ? 13.813 -3.221 -12.977 1.00 95.56 181 LYS A CA 1
ATOM 1449 C C . LYS A 1 181 ? 14.327 -1.882 -13.478 1.00 95.56 181 LYS A C 1
ATOM 1451 O O . LYS A 1 181 ? 13.620 -1.168 -14.179 1.00 95.56 181 LYS A O 1
ATOM 1456 N N . VAL A 1 182 ? 15.573 -1.555 -13.154 1.00 91.50 182 VAL A N 1
ATOM 1457 C CA . VAL A 1 182 ? 16.224 -0.333 -13.646 1.00 91.50 182 VAL A CA 1
ATOM 1458 C C . VAL A 1 182 ? 16.389 -0.412 -15.166 1.00 91.50 182 VAL A C 1
ATOM 1460 O O . VAL A 1 182 ? 17.058 -1.321 -15.659 1.00 91.50 182 VAL A O 1
ATOM 1463 N N . THR A 1 183 ? 15.813 0.543 -15.896 1.00 92.56 183 THR A N 1
ATOM 1464 C CA . THR A 1 183 ? 15.950 0.664 -17.361 1.00 92.56 183 THR A CA 1
ATOM 1465 C C . THR A 1 183 ? 16.839 1.826 -17.773 1.00 92.56 183 THR A C 1
ATOM 1467 O O . THR A 1 183 ? 17.507 1.740 -18.800 1.00 92.56 183 THR A O 1
ATOM 1470 N N . ASP A 1 184 ? 16.908 2.873 -16.951 1.00 88.75 184 ASP A N 1
ATOM 1471 C CA . ASP A 1 184 ? 17.697 4.069 -17.230 1.00 88.75 184 ASP A CA 1
ATOM 1472 C C . ASP A 1 184 ? 18.526 4.490 -16.014 1.00 88.75 184 ASP A C 1
ATOM 1474 O O . ASP A 1 184 ? 18.104 4.352 -14.857 1.00 88.75 184 ASP A O 1
ATOM 1478 N N . ARG A 1 185 ? 19.720 5.017 -16.285 1.00 84.38 185 ARG A N 1
ATOM 1479 C CA . ARG A 1 185 ? 20.688 5.465 -15.281 1.00 84.38 185 ARG A CA 1
ATOM 1480 C C . ARG A 1 185 ? 21.239 6.827 -15.663 1.00 84.38 185 ARG A C 1
ATOM 1482 O O . ARG A 1 185 ? 21.565 7.075 -16.817 1.00 84.38 185 ARG A O 1
ATOM 1489 N N . GLU A 1 186 ? 21.428 7.677 -14.667 1.00 78.94 186 GLU A N 1
ATOM 1490 C CA . GLU A 1 186 ? 22.070 8.977 -14.839 1.00 78.94 186 GLU A CA 1
ATOM 1491 C C . GLU A 1 186 ? 23.475 8.945 -14.242 1.00 78.94 186 GLU A C 1
ATOM 1493 O O . GLU A 1 186 ? 23.688 8.377 -13.168 1.00 78.94 186 GLU A O 1
ATOM 1498 N N . SER A 1 187 ? 24.445 9.537 -14.944 1.00 70.50 187 SER A N 1
ATOM 1499 C CA . SER A 1 187 ? 25.773 9.777 -14.378 1.00 70.50 187 SER A CA 1
ATOM 1500 C C . SER A 1 187 ? 25.669 10.885 -13.342 1.00 70.50 187 SER A C 1
ATOM 1502 O O . SER A 1 187 ? 25.160 11.965 -13.641 1.00 70.50 187 SER A O 1
ATOM 1504 N N . GLU A 1 188 ? 26.220 10.663 -12.154 1.00 63.62 188 GLU A N 1
ATOM 1505 C CA . GLU A 1 188 ? 26.469 11.758 -11.229 1.00 63.62 188 GLU A CA 1
ATOM 1506 C C . GLU A 1 188 ? 27.423 12.756 -11.902 1.00 63.62 188 GLU A C 1
ATOM 1508 O O . GLU A 1 188 ? 28.508 12.392 -12.367 1.00 63.62 188 GLU A O 1
ATOM 1513 N N . GLY A 1 189 ? 27.010 14.021 -12.001 1.00 53.28 189 GLY A N 1
ATOM 1514 C CA . GLY A 1 189 ? 27.911 15.097 -12.399 1.00 53.28 189 GLY A CA 1
ATOM 1515 C C . GLY A 1 189 ? 29.087 15.211 -11.421 1.00 53.28 189 GLY A C 1
ATOM 1516 O O . GLY A 1 189 ? 29.005 14.770 -10.276 1.00 53.28 189 GLY A O 1
ATOM 1517 N N . PHE A 1 190 ? 30.173 15.860 -11.850 1.00 46.59 190 PHE A N 1
ATOM 1518 C CA . PHE A 1 190 ? 31.434 16.049 -11.107 1.00 46.59 190 PHE A CA 1
ATOM 1519 C C . PHE A 1 190 ? 31.312 16.584 -9.655 1.00 46.59 190 PHE A C 1
ATOM 1521 O O . PHE A 1 190 ? 32.307 16.597 -8.934 1.00 46.59 190 PHE A O 1
ATOM 1528 N N . PHE A 1 191 ? 30.130 17.021 -9.208 1.00 40.66 191 PHE A N 1
ATOM 1529 C CA . PHE A 1 191 ? 29.914 17.761 -7.962 1.00 40.66 191 PHE A CA 1
ATOM 1530 C C . PHE A 1 191 ? 29.382 16.944 -6.770 1.00 40.66 191 PHE A C 1
ATOM 1532 O O . PHE A 1 191 ? 29.347 17.484 -5.664 1.00 40.66 191 PHE A O 1
ATOM 1539 N N . SER A 1 192 ? 29.014 15.661 -6.911 1.00 47.97 192 SER A N 1
ATOM 1540 C CA . SER A 1 192 ? 28.699 14.825 -5.738 1.00 47.97 192 SER A CA 1
ATOM 1541 C C . SER A 1 192 ? 29.924 14.054 -5.247 1.00 47.97 192 SER A C 1
ATOM 1543 O O . SER A 1 192 ? 30.279 12.969 -5.711 1.00 47.97 192 SER A O 1
ATOM 1545 N N . ASN A 1 193 ? 30.565 14.614 -4.223 1.00 45.81 193 ASN A N 1
ATOM 1546 C CA . ASN A 1 193 ? 31.452 13.871 -3.322 1.00 45.81 193 ASN A CA 1
ATOM 1547 C C . ASN A 1 193 ? 30.667 13.029 -2.290 1.00 45.81 193 ASN A C 1
ATOM 1549 O O . ASN A 1 193 ? 31.270 12.430 -1.405 1.00 45.81 193 ASN A O 1
ATOM 1553 N N . GLY A 1 194 ? 29.332 12.989 -2.387 1.00 48.97 194 GLY A N 1
ATOM 1554 C CA . GLY A 1 194 ? 28.446 12.188 -1.541 1.00 48.97 194 GLY A CA 1
ATOM 1555 C C . GLY A 1 194 ? 27.787 11.053 -2.324 1.00 48.97 194 GLY A C 1
ATOM 1556 O O . GLY A 1 194 ? 27.491 11.211 -3.503 1.00 48.97 194 GLY A O 1
ATOM 1557 N N . LYS A 1 195 ? 27.548 9.923 -1.652 1.00 58.72 195 LYS A N 1
ATOM 1558 C CA . LYS A 1 195 ? 26.869 8.740 -2.201 1.00 58.72 195 LYS A CA 1
ATOM 1559 C C . LYS A 1 195 ? 25.383 9.067 -2.400 1.00 58.72 195 LYS A C 1
ATOM 1561 O O . LYS A 1 195 ? 24.666 9.231 -1.402 1.00 58.72 195 LYS A O 1
ATOM 1566 N N . GLN A 1 196 ? 24.917 9.222 -3.643 1.00 58.88 196 GLN A N 1
ATOM 1567 C CA . GLN A 1 196 ? 23.492 9.430 -3.904 1.00 58.88 196 GLN A CA 1
ATOM 1568 C C . GLN A 1 196 ? 22.756 8.091 -3.895 1.00 58.88 196 GLN A C 1
ATOM 1570 O O . GLN A 1 196 ? 23.187 7.106 -4.489 1.00 58.88 196 GLN A O 1
ATOM 1575 N N . VAL A 1 197 ? 21.621 8.063 -3.205 1.00 70.56 197 VAL A N 1
ATOM 1576 C CA . VAL A 1 197 ? 20.737 6.899 -3.126 1.00 70.56 197 VAL A CA 1
ATOM 1577 C C . VAL A 1 197 ? 19.370 7.257 -3.686 1.00 70.56 197 VAL A C 1
ATOM 1579 O O . VAL A 1 197 ? 18.954 8.419 -3.664 1.00 70.56 197 VAL A O 1
ATOM 1582 N N . MET A 1 198 ? 18.651 6.247 -4.166 1.00 77.19 198 MET A N 1
ATOM 1583 C CA . MET A 1 198 ? 17.263 6.390 -4.593 1.00 77.19 198 MET A CA 1
ATOM 1584 C C . MET A 1 198 ? 16.420 6.881 -3.409 1.00 77.19 198 MET A C 1
ATOM 1586 O O . MET A 1 198 ? 16.290 6.172 -2.415 1.00 77.19 198 MET A O 1
ATOM 1590 N N . GLY A 1 199 ? 15.899 8.109 -3.499 1.00 80.38 199 GLY A N 1
ATOM 1591 C CA . GLY A 1 199 ? 15.173 8.761 -2.405 1.00 80.38 199 GLY A CA 1
ATOM 1592 C C . GLY A 1 199 ? 13.665 8.556 -2.492 1.00 80.38 199 GLY A C 1
ATOM 1593 O O . GLY A 1 199 ? 13.042 8.065 -1.552 1.00 80.38 199 GLY A O 1
ATOM 1594 N N . LYS A 1 200 ? 13.071 8.931 -3.627 1.00 90.00 200 LYS A N 1
ATOM 1595 C CA . LYS A 1 200 ? 11.635 8.784 -3.881 1.00 90.00 200 LYS A CA 1
ATOM 1596 C C . LYS A 1 200 ? 11.387 8.179 -5.254 1.00 90.00 200 LYS A C 1
ATOM 1598 O O . LYS A 1 200 ? 12.127 8.467 -6.191 1.00 90.00 200 LYS A O 1
ATOM 1603 N N . LEU A 1 201 ? 10.331 7.385 -5.358 1.00 93.19 201 LEU A N 1
ATOM 1604 C CA . LEU A 1 201 ? 9.798 6.868 -6.609 1.00 93.19 201 LEU A CA 1
ATOM 1605 C C . LEU A 1 201 ? 8.423 7.476 -6.866 1.00 93.19 201 LEU A C 1
ATOM 1607 O O . LEU A 1 201 ? 7.593 7.530 -5.956 1.00 93.19 201 LEU A O 1
ATOM 1611 N N . ILE A 1 202 ? 8.193 7.920 -8.098 1.00 95.94 202 ILE A N 1
ATOM 1612 C CA . ILE A 1 202 ? 6.897 8.423 -8.555 1.00 95.94 202 ILE A CA 1
ATOM 1613 C C . ILE A 1 202 ? 6.489 7.643 -9.797 1.00 95.94 202 ILE A C 1
ATOM 1615 O O . ILE A 1 202 ? 7.280 7.553 -10.734 1.00 95.94 202 ILE A O 1
ATOM 1619 N N . ALA A 1 203 ? 5.276 7.102 -9.810 1.00 97.00 203 ALA A N 1
ATOM 1620 C CA . ALA A 1 203 ? 4.713 6.419 -10.973 1.00 97.00 203 ALA A CA 1
ATOM 1621 C C . ALA A 1 203 ? 3.235 6.746 -11.129 1.00 97.00 203 ALA A C 1
ATOM 1623 O O . ALA A 1 203 ? 2.527 6.821 -10.123 1.00 97.00 203 ALA A O 1
ATOM 1624 N N . ASP A 1 204 ? 2.806 6.889 -12.377 1.00 96.81 204 ASP A N 1
ATOM 1625 C CA . ASP A 1 204 ? 1.400 6.831 -12.761 1.00 96.81 204 ASP A CA 1
ATOM 1626 C C . ASP A 1 204 ? 0.991 5.359 -12.886 1.00 96.81 204 ASP A C 1
ATOM 1628 O O . ASP A 1 204 ? 1.668 4.578 -13.561 1.00 96.81 204 ASP A O 1
ATOM 1632 N N . HIS A 1 205 ? -0.069 4.965 -12.185 1.00 95.56 205 HIS A N 1
ATOM 1633 C CA . HIS A 1 205 ? -0.540 3.579 -12.171 1.00 95.56 205 HIS A CA 1
ATOM 1634 C C . HIS A 1 205 ? -1.597 3.301 -13.232 1.00 95.56 205 HIS A C 1
ATOM 1636 O O . HIS A 1 205 ? -1.805 2.134 -13.575 1.00 95.56 205 HIS A O 1
ATOM 1642 N N . PHE A 1 206 ? -2.229 4.337 -13.786 1.00 95.38 206 PHE A N 1
ATOM 1643 C CA . PHE A 1 206 ? -3.406 4.174 -14.625 1.00 95.38 206 PHE A CA 1
ATOM 1644 C C . PHE A 1 206 ? -3.112 4.567 -16.079 1.00 95.38 206 PHE A C 1
ATOM 1646 O O . PHE A 1 206 ? -2.676 5.678 -16.349 1.00 95.38 206 PHE A O 1
ATOM 1653 N N . PRO A 1 207 ? -3.393 3.690 -17.060 1.00 88.62 207 PRO A N 1
ATOM 1654 C CA . PRO A 1 207 ? -3.215 4.007 -18.478 1.00 88.62 207 PRO A CA 1
ATOM 1655 C C . PRO A 1 207 ? -4.199 5.065 -19.008 1.00 88.62 207 PRO A C 1
ATOM 1657 O O . PRO A 1 207 ? -4.031 5.537 -20.129 1.00 88.62 207 PRO A O 1
ATOM 1660 N N . SER A 1 208 ? -5.249 5.396 -18.251 1.00 93.94 208 SER A N 1
ATOM 1661 C CA . SER A 1 208 ? -6.265 6.385 -18.623 1.00 93.94 208 SER A CA 1
ATOM 1662 C C . SER A 1 208 ? -6.896 7.006 -17.379 1.00 93.94 208 SER A C 1
ATOM 1664 O O . SER A 1 208 ? -6.956 6.359 -16.331 1.00 93.94 208 SER A O 1
ATOM 1666 N N . GLU A 1 209 ? -7.390 8.235 -17.521 1.00 95.00 209 GLU A N 1
ATOM 1667 C CA . GLU A 1 209 ? -8.090 8.974 -16.465 1.00 95.00 209 GLU A CA 1
ATOM 1668 C C . GLU A 1 209 ? -9.373 8.257 -16.025 1.00 95.00 209 GLU A C 1
ATOM 1670 O O . GLU A 1 209 ? -9.552 8.042 -14.832 1.00 95.00 209 GLU A O 1
ATOM 1675 N N . GLU A 1 210 ? -10.174 7.754 -16.973 1.00 97.00 210 GLU A N 1
ATOM 1676 C CA . GLU A 1 210 ? -11.403 6.982 -16.710 1.00 97.00 210 GLU A CA 1
ATOM 1677 C C . GLU A 1 210 ? -11.154 5.804 -15.754 1.00 97.00 210 GLU A C 1
ATOM 1679 O O . GLU A 1 210 ? -11.909 5.566 -14.814 1.00 97.00 210 GLU A O 1
ATOM 1684 N N . ARG A 1 211 ? -10.040 5.086 -15.945 1.00 96.12 211 ARG A N 1
ATOM 1685 C CA . ARG A 1 211 ? -9.678 3.951 -15.088 1.00 96.12 211 ARG A CA 1
ATOM 1686 C C . ARG A 1 211 ? -9.248 4.380 -13.684 1.00 96.12 211 ARG A C 1
ATOM 1688 O O . ARG A 1 211 ? -9.496 3.645 -12.729 1.00 96.12 211 ARG A O 1
ATOM 1695 N N . ASN A 1 212 ? -8.589 5.534 -13.550 1.00 97.31 212 ASN A N 1
ATOM 1696 C CA . ASN A 1 212 ? -8.276 6.103 -12.238 1.00 97.31 212 ASN A CA 1
ATOM 1697 C C . ASN A 1 212 ? -9.564 6.530 -11.525 1.00 97.31 212 ASN A C 1
ATOM 1699 O O . ASN A 1 212 ? -9.750 6.179 -10.365 1.00 97.31 212 ASN A O 1
ATOM 1703 N N . GLU A 1 213 ? -10.460 7.238 -12.214 1.00 97.75 213 GLU A N 1
ATOM 1704 C CA . GLU A 1 213 ? -11.752 7.665 -11.665 1.00 97.75 213 GLU A CA 1
ATOM 1705 C C . GLU A 1 213 ? -12.566 6.472 -11.160 1.00 97.75 213 GLU A C 1
ATOM 1707 O O . GLU A 1 213 ? -12.987 6.468 -10.001 1.00 97.75 213 GLU A O 1
ATOM 1712 N N . GLU A 1 214 ? -12.691 5.421 -11.978 1.00 97.88 214 GLU A N 1
ATOM 1713 C CA . GLU A 1 214 ? -13.367 4.185 -11.585 1.00 97.88 214 GLU A CA 1
ATOM 1714 C C . GLU A 1 214 ? -12.709 3.564 -10.344 1.00 97.88 214 GLU A C 1
ATOM 1716 O O . GLU A 1 214 ? -13.392 3.193 -9.390 1.00 97.88 214 GLU A O 1
ATOM 1721 N N . TYR A 1 215 ? -11.376 3.495 -10.301 1.00 97.75 215 TYR A N 1
ATOM 1722 C CA . TYR A 1 215 ? -10.669 2.980 -9.131 1.00 97.75 215 TYR A CA 1
ATOM 1723 C C . TYR A 1 215 ? -10.962 3.801 -7.868 1.00 97.75 215 TYR A C 1
ATOM 1725 O O . TYR A 1 215 ? -11.232 3.213 -6.819 1.00 97.75 215 TYR A O 1
ATOM 1733 N N . GLN A 1 216 ? -10.947 5.137 -7.940 1.00 97.50 216 GLN A N 1
ATOM 1734 C CA . GLN A 1 216 ? -11.243 5.979 -6.775 1.00 97.50 216 GLN A CA 1
ATOM 1735 C C . GLN A 1 216 ? -12.700 5.839 -6.323 1.00 97.50 216 GLN A C 1
ATOM 1737 O O . GLN A 1 216 ? -12.963 5.782 -5.117 1.00 97.50 216 GLN A O 1
ATOM 1742 N N . GLU A 1 217 ? -13.645 5.730 -7.259 1.00 97.50 217 GLU A N 1
ATOM 1743 C CA . GLU A 1 217 ? -15.057 5.508 -6.948 1.00 97.50 217 GLU A CA 1
ATOM 1744 C C . GLU A 1 217 ? -15.252 4.167 -6.230 1.00 97.50 217 GLU A C 1
ATOM 1746 O O . GLU A 1 217 ? -15.779 4.121 -5.115 1.00 97.50 217 GLU A O 1
ATOM 1751 N N . GLN A 1 218 ? -14.750 3.077 -6.815 1.00 97.38 218 GLN A N 1
A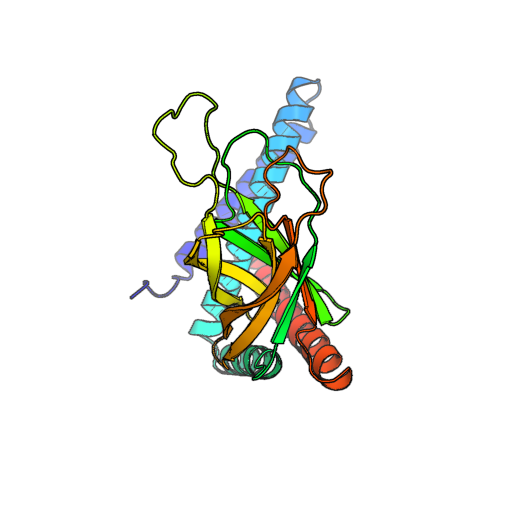TOM 1752 C CA . GLN A 1 218 ? -14.875 1.734 -6.245 1.00 97.38 218 GLN A CA 1
ATOM 1753 C C . GLN A 1 218 ? -14.153 1.619 -4.897 1.00 97.38 218 GLN A C 1
ATOM 1755 O O . GLN A 1 218 ? -14.654 0.985 -3.965 1.00 97.38 218 GLN A O 1
ATOM 1760 N N . ARG A 1 219 ? -13.004 2.288 -4.743 1.00 96.00 219 ARG A N 1
ATOM 1761 C CA . ARG A 1 219 ? -12.263 2.353 -3.479 1.00 96.00 219 ARG A CA 1
ATOM 1762 C C . ARG A 1 219 ? -13.051 3.103 -2.411 1.00 96.00 219 ARG A C 1
ATOM 1764 O O . ARG A 1 219 ? -13.050 2.681 -1.257 1.00 96.00 219 ARG A O 1
ATOM 1771 N N . THR A 1 220 ? -13.748 4.173 -2.786 1.00 95.88 220 THR A N 1
ATOM 1772 C CA . THR A 1 220 ? -14.627 4.922 -1.877 1.00 95.88 220 THR A CA 1
ATOM 1773 C C . THR A 1 220 ? -15.814 4.072 -1.430 1.00 95.88 220 THR A C 1
ATOM 1775 O O . THR A 1 220 ? -16.109 4.007 -0.237 1.00 95.88 220 THR A O 1
ATOM 1778 N N . ILE A 1 221 ? -16.461 3.362 -2.361 1.00 95.31 221 ILE A N 1
ATOM 1779 C CA . ILE A 1 221 ? -17.544 2.417 -2.048 1.00 95.31 221 ILE A CA 1
ATOM 1780 C C . ILE A 1 221 ? -17.048 1.357 -1.060 1.00 95.31 221 ILE A C 1
ATOM 1782 O O . ILE A 1 221 ? -17.706 1.091 -0.053 1.00 95.31 221 ILE A O 1
ATOM 1786 N N . TRP A 1 222 ? -15.870 0.786 -1.316 1.00 94.75 222 TRP A N 1
ATOM 1787 C CA . TRP A 1 222 ? -15.250 -0.195 -0.434 1.00 94.75 222 TRP A CA 1
ATOM 1788 C C . TRP A 1 222 ? -14.966 0.372 0.962 1.00 94.75 222 TRP A C 1
ATOM 1790 O O . TRP A 1 222 ? -15.349 -0.228 1.965 1.00 94.75 222 TRP A O 1
ATOM 1800 N N . GLN A 1 223 ? -14.369 1.562 1.038 1.00 93.88 223 GLN A N 1
ATOM 1801 C CA . GLN A 1 223 ? -14.085 2.240 2.301 1.00 93.88 223 GLN A CA 1
ATOM 1802 C C . GLN A 1 223 ? -15.345 2.455 3.143 1.00 93.88 223 GLN A C 1
ATOM 1804 O O . GLN A 1 223 ? -15.331 2.173 4.342 1.00 93.88 223 GLN A O 1
ATOM 1809 N N . ASN A 1 224 ? -16.432 2.906 2.517 1.00 94.50 224 ASN A N 1
ATOM 1810 C CA . ASN A 1 224 ? -17.699 3.122 3.206 1.00 94.50 224 ASN A CA 1
ATOM 1811 C C . ASN A 1 224 ? -18.259 1.813 3.775 1.00 94.50 224 ASN A C 1
ATOM 1813 O O . ASN A 1 224 ? -18.650 1.789 4.933 1.00 94.50 224 ASN A O 1
ATOM 1817 N N . ARG A 1 225 ? -18.187 0.702 3.031 1.00 93.81 225 ARG A N 1
ATOM 1818 C CA . ARG A 1 225 ? -18.636 -0.615 3.523 1.00 93.81 225 ARG A CA 1
ATOM 1819 C C . ARG A 1 225 ? -17.854 -1.091 4.744 1.00 93.81 225 ARG A C 1
ATOM 1821 O O . ARG A 1 225 ? -18.446 -1.599 5.693 1.00 93.81 225 ARG A O 1
ATOM 1828 N N . VAL A 1 226 ? -16.531 -0.909 4.747 1.00 93.69 226 VAL A N 1
ATOM 1829 C CA . VAL A 1 226 ? -15.703 -1.253 5.916 1.00 93.69 226 VAL A CA 1
ATOM 1830 C C . VAL A 1 226 ? -16.051 -0.353 7.108 1.00 93.69 226 VAL A C 1
ATOM 1832 O O . VAL A 1 226 ? -16.085 -0.824 8.243 1.00 93.69 226 VAL A O 1
ATOM 1835 N N . HIS A 1 227 ? -16.339 0.932 6.878 1.00 92.88 227 HIS A N 1
ATOM 1836 C CA . HIS A 1 227 ? -16.794 1.842 7.932 1.00 92.88 227 HIS A CA 1
ATOM 1837 C C . HIS A 1 227 ? -18.178 1.477 8.481 1.00 92.88 227 HIS A C 1
ATOM 1839 O O . HIS A 1 227 ? -18.335 1.437 9.700 1.00 92.88 227 HIS A O 1
ATOM 1845 N N . ASP A 1 228 ? -19.137 1.134 7.624 1.00 93.38 228 ASP A N 1
ATOM 1846 C CA . ASP A 1 228 ? -20.476 0.703 8.034 1.00 93.38 228 ASP A CA 1
ATOM 1847 C C . ASP A 1 228 ? -20.401 -0.568 8.894 1.00 93.38 228 ASP A C 1
ATOM 1849 O O . ASP A 1 228 ? -20.941 -0.606 10.001 1.00 93.38 228 ASP A O 1
ATOM 1853 N N . ALA A 1 229 ? -19.635 -1.569 8.445 1.00 91.94 229 ALA A N 1
ATOM 1854 C CA . ALA A 1 229 ? -19.405 -2.801 9.199 1.00 91.94 229 ALA A CA 1
ATOM 1855 C C . ALA A 1 229 ? -18.707 -2.541 10.546 1.00 91.94 229 ALA A C 1
ATOM 1857 O O . ALA A 1 229 ? -18.973 -3.214 11.544 1.00 91.94 229 ALA A O 1
ATOM 1858 N N . TRP A 1 230 ? -17.824 -1.540 10.611 1.00 91.81 230 TRP A N 1
ATOM 1859 C CA . TRP A 1 230 ? -17.232 -1.133 11.880 1.00 91.81 230 TRP A CA 1
ATOM 1860 C C . TRP A 1 230 ? -18.304 -0.560 12.805 1.00 91.81 230 TRP A C 1
ATOM 1862 O O . TRP A 1 230 ? -18.398 -0.940 13.974 1.00 91.81 230 TRP A O 1
ATOM 1872 N N . ASP A 1 231 ? -19.109 0.375 12.315 1.00 91.94 231 ASP A N 1
ATOM 1873 C CA . ASP A 1 231 ? -20.125 1.031 13.129 1.00 91.94 231 ASP A CA 1
ATOM 1874 C C . ASP A 1 231 ? -21.209 0.063 13.617 1.00 91.94 231 ASP A C 1
ATOM 1876 O O . ASP A 1 231 ? -21.761 0.269 14.700 1.00 91.94 231 ASP A O 1
ATOM 1880 N N . GLU A 1 232 ? -21.467 -1.021 12.889 1.00 91.31 232 GLU A N 1
ATOM 1881 C CA . GLU A 1 232 ? -22.249 -2.159 13.378 1.00 91.31 232 GLU A CA 1
ATOM 1882 C C . GLU A 1 232 ? -21.546 -2.889 14.527 1.00 91.31 232 GLU A C 1
ATOM 1884 O O . GLU A 1 232 ? -22.125 -2.999 15.609 1.00 91.31 232 GLU A O 1
ATOM 1889 N N . LEU A 1 233 ? -20.273 -3.265 14.368 1.00 89.06 233 LEU A N 1
ATOM 1890 C CA . LEU A 1 233 ? -19.487 -3.918 15.424 1.00 89.06 233 LEU A CA 1
ATOM 1891 C C . LEU A 1 233 ? -19.431 -3.090 16.722 1.00 89.06 233 LEU A C 1
ATOM 1893 O O . LEU A 1 233 ? -19.484 -3.631 17.826 1.00 89.06 233 LEU A O 1
ATOM 1897 N N . LYS A 1 234 ? -19.353 -1.758 16.621 1.00 88.12 234 LYS A N 1
ATOM 1898 C CA . LYS A 1 234 ? -19.400 -0.858 17.791 1.00 88.12 234 LYS A CA 1
ATOM 1899 C C . LYS A 1 234 ? -20.720 -0.927 18.560 1.00 88.12 234 LYS A C 1
ATOM 1901 O O . LYS A 1 234 ? -20.720 -0.598 19.741 1.00 88.12 234 LYS A O 1
ATOM 1906 N N . LYS A 1 235 ? -21.840 -1.262 17.910 1.00 88.75 235 LYS A N 1
ATOM 1907 C CA . LYS A 1 235 ? -23.155 -1.360 18.570 1.00 88.75 235 LYS A CA 1
ATOM 1908 C C . LYS A 1 235 ? -23.290 -2.650 19.375 1.00 88.75 235 LYS A C 1
ATOM 1910 O O . LYS A 1 235 ? -24.062 -2.678 20.329 1.00 88.75 235 LYS A O 1
ATOM 1915 N N . GLU A 1 236 ? -22.554 -3.689 18.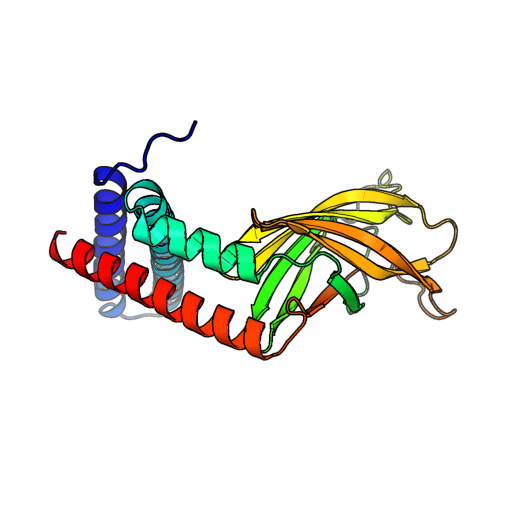993 1.00 82.75 236 GLU A N 1
ATOM 1916 C CA . GLU A 1 236 ? -22.603 -5.011 19.622 1.00 82.75 236 GLU A CA 1
ATOM 1917 C C . GLU A 1 236 ? -21.727 -5.114 20.890 1.00 82.75 236 GLU A C 1
ATOM 1919 O O . GLU A 1 236 ? -21.998 -5.958 21.744 1.00 82.75 236 GLU A O 1
ATOM 1924 N N . VAL A 1 237 ? -20.728 -4.228 21.050 1.00 77.69 237 VAL A N 1
ATOM 1925 C CA . VAL A 1 237 ? -19.728 -4.218 22.151 1.00 77.69 237 VAL A CA 1
ATOM 1926 C C . VAL A 1 237 ? -19.896 -3.036 23.108 1.00 77.69 237 VAL A C 1
ATOM 1928 O O . VAL A 1 237 ? -19.850 -3.212 24.350 1.00 77.69 237 VAL A O 1
#